Protein AF-A0A6C0HMB0-F1 (afdb_monomer_lite)

Foldseek 3Di:
DDPDDPPVVVVVVVVVVVVLLVQLLVCLLVLVQVSVVVSQDDDDVSQVSLLVSLLNNLLNLNQVSNVVSVVVPHDCAVNQVSSLLSNLLNLNQVSNVVSVVVVRDCCGPQNSSLLNNLLNLSQVSNVVSVVVPRDCCTPQNNSLLNNLLNLNQVSNVVSVVVVRDCCTPNNNSLQNNQVNVSLSSNLVVVVVPRDPPNGDPSSVVSNVVVVVVD

Structure (mmCIF, N/CA/C/O backbone):
data_AF-A0A6C0HMB0-F1
#
_entry.id   AF-A0A6C0HMB0-F1
#
loop_
_atom_site.group_PDB
_atom_site.id
_atom_site.type_symbol
_atom_site.label_atom_id
_atom_site.label_alt_id
_atom_site.label_comp_id
_atom_site.label_asym_id
_atom_site.label_entity_id
_atom_site.label_seq_id
_atom_site.pdbx_PDB_ins_code
_atom_site.Cartn_x
_atom_site.Cartn_y
_atom_site.Cartn_z
_atom_site.occupancy
_atom_site.B_iso_or_equiv
_atom_site.auth_seq_id
_atom_site.auth_comp_id
_atom_site.auth_asym_id
_atom_site.auth_atom_id
_atom_site.pdbx_PDB_model_num
ATOM 1 N N . MET A 1 1 ? 60.355 4.583 -24.572 1.00 35.84 1 MET A N 1
ATOM 2 C CA . MET A 1 1 ? 59.020 4.978 -25.065 1.00 35.84 1 MET A CA 1
ATOM 3 C C . MET A 1 1 ? 58.360 3.714 -25.578 1.00 35.84 1 MET A C 1
ATOM 5 O O . MET A 1 1 ? 58.920 3.127 -26.485 1.00 35.84 1 MET A O 1
ATOM 9 N N . GLU A 1 2 ? 57.298 3.162 -25.009 1.00 38.59 2 GLU A N 1
ATOM 10 C CA . GLU A 1 2 ? 56.410 3.569 -23.919 1.00 38.59 2 GLU A CA 1
ATOM 11 C C . GLU A 1 2 ? 5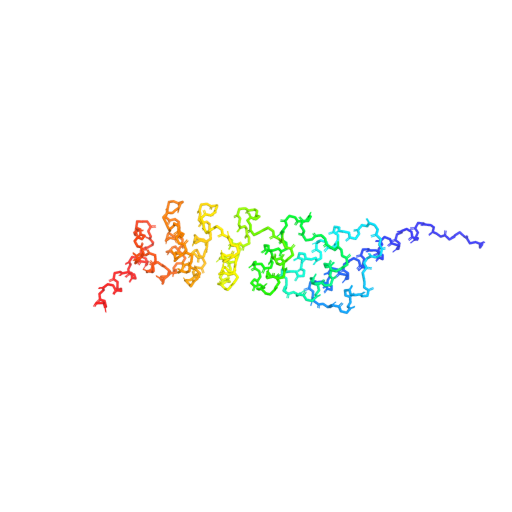5.959 2.274 -23.224 1.00 38.59 2 GLU A C 1
ATOM 13 O O . GLU A 1 2 ? 55.371 1.403 -23.857 1.00 38.59 2 GLU A O 1
ATOM 18 N N . SER A 1 3 ? 56.262 2.113 -21.936 1.00 39.72 3 SER A N 1
ATOM 19 C CA . SER A 1 3 ? 55.573 1.144 -21.083 1.00 39.72 3 SER A CA 1
ATOM 20 C C . SER A 1 3 ? 54.305 1.833 -20.586 1.00 39.72 3 SER A C 1
ATOM 22 O O . SER A 1 3 ? 54.333 2.493 -19.547 1.00 39.72 3 SER A O 1
ATOM 24 N N . ILE A 1 4 ? 53.238 1.789 -21.388 1.00 45.91 4 ILE A N 1
ATOM 25 C CA . ILE A 1 4 ? 51.925 2.282 -20.963 1.00 45.91 4 ILE A CA 1
ATOM 26 C C . ILE A 1 4 ? 51.409 1.325 -19.889 1.00 45.91 4 ILE A C 1
ATOM 28 O O . ILE A 1 4 ? 51.370 0.109 -20.065 1.00 45.91 4 ILE A O 1
ATOM 32 N N . ASP A 1 5 ? 51.114 1.919 -18.744 1.00 44.28 5 ASP A N 1
ATOM 33 C CA . ASP A 1 5 ? 50.811 1.311 -17.460 1.00 44.28 5 ASP A CA 1
ATOM 34 C C . ASP A 1 5 ? 49.437 0.614 -17.489 1.00 44.28 5 ASP A C 1
ATOM 36 O O . ASP A 1 5 ? 48.398 1.236 -17.260 1.00 44.28 5 ASP A O 1
ATOM 40 N N . ILE A 1 6 ? 49.438 -0.684 -17.815 1.00 44.78 6 ILE A N 1
ATOM 41 C CA . ILE A 1 6 ? 48.238 -1.541 -17.910 1.00 44.78 6 ILE A CA 1
ATOM 42 C C . ILE A 1 6 ? 47.468 -1.560 -16.571 1.00 44.78 6 ILE A C 1
ATOM 44 O O . ILE A 1 6 ? 46.239 -1.602 -16.557 1.00 44.78 6 ILE A O 1
ATOM 48 N N . PHE A 1 7 ? 48.167 -1.420 -15.438 1.00 34.69 7 PHE A N 1
ATOM 49 C CA . PHE A 1 7 ? 47.546 -1.361 -14.110 1.00 34.69 7 PHE A CA 1
ATOM 50 C C . PHE A 1 7 ? 46.821 -0.035 -13.843 1.00 34.69 7 PHE A C 1
ATOM 52 O O . PHE A 1 7 ? 45.775 -0.031 -13.196 1.00 34.69 7 PHE A O 1
ATOM 59 N N . ALA A 1 8 ? 47.323 1.091 -14.358 1.00 37.38 8 ALA A N 1
ATOM 60 C CA . ALA A 1 8 ? 46.631 2.375 -14.245 1.00 37.38 8 ALA A CA 1
ATOM 61 C C . ALA A 1 8 ? 45.375 2.430 -15.129 1.00 37.38 8 ALA A C 1
ATOM 63 O O . ALA A 1 8 ? 44.410 3.108 -14.772 1.00 37.38 8 ALA A O 1
ATOM 64 N N . THR A 1 9 ? 45.360 1.703 -16.254 1.00 40.84 9 THR A N 1
ATOM 65 C CA . THR A 1 9 ? 44.201 1.634 -17.160 1.00 40.84 9 THR A CA 1
ATOM 66 C C . THR A 1 9 ? 43.060 0.818 -16.547 1.00 40.84 9 THR A C 1
ATOM 68 O O . THR A 1 9 ? 41.942 1.316 -16.481 1.00 40.84 9 THR A O 1
ATOM 71 N N . GLU A 1 10 ? 43.340 -0.352 -15.960 1.00 39.66 10 GLU A N 1
ATOM 72 C CA . GLU A 1 10 ? 42.320 -1.142 -15.243 1.00 39.66 10 GLU A CA 1
ATOM 73 C C . GLU A 1 10 ? 41.764 -0.413 -14.007 1.00 39.66 10 GLU A C 1
ATOM 75 O O . GLU A 1 10 ? 40.560 -0.446 -13.751 1.00 39.66 10 GLU A O 1
ATOM 80 N N . PHE A 1 11 ? 42.604 0.293 -13.239 1.00 35.56 11 PHE A N 1
ATOM 81 C CA . PHE A 1 11 ? 42.142 1.025 -12.051 1.00 35.56 11 PHE A CA 1
ATOM 82 C C . PHE A 1 11 ? 41.299 2.264 -12.402 1.00 35.56 11 PHE A C 1
ATOM 84 O O . PHE A 1 11 ? 40.403 2.641 -11.643 1.00 35.56 11 PHE A O 1
ATOM 91 N N . THR A 1 12 ? 41.575 2.910 -13.541 1.00 40.22 12 THR A N 1
ATOM 92 C CA . THR A 1 12 ? 40.810 4.073 -14.018 1.00 40.22 12 THR A CA 1
ATOM 93 C C . THR A 1 12 ? 39.517 3.662 -14.711 1.00 40.22 12 THR A C 1
ATOM 95 O O . THR A 1 12 ? 38.491 4.270 -14.416 1.00 40.22 12 THR A O 1
ATOM 98 N N . GLU A 1 13 ? 39.511 2.603 -15.526 1.00 44.16 13 GLU A N 1
ATOM 99 C CA . GLU A 1 13 ? 38.282 2.040 -16.101 1.00 44.16 13 GLU A CA 1
ATOM 100 C C . GLU A 1 13 ? 37.307 1.603 -15.007 1.00 44.16 13 GLU A C 1
ATOM 102 O O . GLU A 1 13 ? 36.147 2.004 -15.042 1.00 44.16 13 GLU A O 1
ATOM 107 N N . ASN A 1 14 ? 37.785 0.894 -13.978 1.00 49.50 14 ASN A N 1
ATOM 108 C CA . ASN A 1 14 ? 36.940 0.401 -12.887 1.00 49.50 14 ASN A CA 1
ATOM 109 C C . ASN A 1 14 ? 36.380 1.539 -12.000 1.00 49.50 14 ASN A C 1
ATOM 111 O O . ASN A 1 14 ? 35.291 1.442 -11.433 1.00 49.50 14 ASN A O 1
ATOM 115 N N . LYS A 1 15 ? 37.103 2.663 -11.897 1.00 45.12 15 LYS A N 1
ATOM 116 C CA . LYS A 1 15 ? 36.626 3.873 -11.212 1.00 45.12 15 LYS A CA 1
ATOM 117 C C . LYS A 1 15 ? 35.617 4.653 -12.060 1.00 45.12 15 LYS A C 1
ATOM 119 O O . LYS A 1 15 ? 34.589 5.068 -11.540 1.00 45.12 15 LYS A O 1
ATOM 124 N N . ILE A 1 16 ? 35.867 4.792 -13.364 1.00 52.12 16 ILE A N 1
ATOM 125 C CA . ILE A 1 16 ? 34.956 5.455 -14.309 1.00 52.12 16 ILE A CA 1
ATOM 126 C C . ILE A 1 16 ? 33.636 4.681 -14.430 1.00 52.12 16 ILE A C 1
ATOM 128 O O . ILE A 1 16 ? 32.574 5.300 -14.483 1.00 52.12 16 ILE A O 1
ATOM 132 N N . THR A 1 17 ? 33.665 3.343 -14.425 1.00 56.94 17 THR A N 1
ATOM 133 C CA . THR A 1 17 ? 32.444 2.522 -14.441 1.00 56.94 17 THR A CA 1
ATOM 134 C C . THR A 1 17 ? 31.618 2.685 -13.167 1.00 56.94 17 THR A C 1
ATOM 136 O O . THR A 1 17 ? 30.394 2.760 -13.263 1.00 56.94 17 THR A O 1
ATOM 139 N N . ASN A 1 18 ? 32.259 2.814 -11.999 1.00 60.62 18 ASN A N 1
ATOM 140 C CA . ASN A 1 18 ? 31.567 3.049 -10.726 1.00 60.62 18 ASN A CA 1
ATOM 141 C C . ASN A 1 18 ? 31.012 4.481 -10.619 1.00 60.62 18 ASN A C 1
ATOM 143 O O . ASN A 1 18 ? 29.863 4.655 -10.227 1.00 60.62 18 ASN A O 1
ATOM 147 N N . ASP A 1 19 ? 31.762 5.497 -11.059 1.00 63.78 19 ASP A N 1
ATOM 148 C CA . ASP A 1 19 ? 31.293 6.890 -11.072 1.00 63.78 19 ASP A CA 1
ATOM 149 C C . ASP A 1 19 ? 30.135 7.086 -12.076 1.00 63.78 19 ASP A C 1
ATOM 151 O O . ASP A 1 19 ? 29.174 7.809 -11.810 1.00 63.78 19 ASP A O 1
ATOM 155 N N . CYS A 1 20 ? 30.188 6.430 -13.242 1.00 64.44 20 CYS A N 1
ATOM 156 C CA . CYS A 1 20 ? 29.106 6.455 -14.233 1.00 64.44 20 CYS A CA 1
ATOM 157 C C . CYS A 1 20 ? 27.844 5.750 -13.710 1.00 64.44 20 CYS A C 1
ATOM 159 O O . CYS A 1 20 ? 26.733 6.259 -13.878 1.00 64.44 20 CYS A O 1
ATOM 161 N N . TYR A 1 21 ? 28.021 4.621 -13.021 1.00 72.88 21 TYR A N 1
ATOM 162 C CA . TYR A 1 21 ? 26.952 3.898 -12.340 1.00 72.88 21 TYR A CA 1
ATOM 163 C C . TYR A 1 21 ? 26.275 4.754 -11.261 1.00 72.88 21 TYR A C 1
ATOM 165 O O . TYR A 1 21 ? 25.053 4.912 -11.282 1.00 72.88 21 TYR A O 1
ATOM 173 N N . ASP A 1 22 ? 27.055 5.365 -10.369 1.00 75.81 22 ASP A N 1
ATOM 174 C CA . ASP A 1 22 ? 26.525 6.213 -9.303 1.00 75.81 22 ASP A CA 1
ATOM 175 C C . ASP A 1 22 ? 25.787 7.422 -9.886 1.00 75.81 22 ASP A C 1
ATOM 177 O O . ASP A 1 22 ? 24.670 7.730 -9.468 1.00 75.81 22 ASP A O 1
ATOM 181 N N . ASN A 1 23 ? 26.342 8.060 -10.920 1.00 79.94 23 ASN A N 1
ATOM 182 C CA . ASN A 1 23 ? 25.685 9.170 -11.611 1.00 79.94 23 ASN A CA 1
ATOM 183 C C . ASN A 1 23 ? 24.367 8.748 -12.282 1.00 79.94 23 ASN A C 1
ATOM 185 O O . ASN A 1 23 ? 23.369 9.470 -12.189 1.00 79.94 23 ASN A O 1
ATOM 189 N N . PHE A 1 24 ? 24.323 7.573 -12.917 1.00 82.62 24 PHE A N 1
ATOM 190 C CA . PHE A 1 24 ? 23.099 7.031 -13.508 1.00 82.62 24 PHE A CA 1
ATOM 191 C C . PHE A 1 24 ? 22.034 6.756 -12.440 1.00 82.62 24 PHE A C 1
ATOM 193 O O . PHE A 1 24 ? 20.895 7.216 -12.563 1.00 82.62 24 PHE A O 1
ATOM 200 N N . ILE A 1 25 ? 22.395 6.079 -11.350 1.00 83.50 25 ILE A N 1
ATOM 201 C CA . ILE A 1 25 ? 21.473 5.791 -10.249 1.00 83.50 25 ILE A CA 1
ATOM 202 C C . ILE A 1 25 ? 20.970 7.085 -9.593 1.00 83.50 25 ILE A C 1
ATOM 204 O O . ILE A 1 25 ? 19.764 7.236 -9.382 1.00 83.50 25 ILE A O 1
ATOM 208 N N . GLN A 1 26 ? 21.845 8.065 -9.353 1.00 85.19 26 GLN A N 1
ATOM 209 C CA . GLN A 1 26 ? 21.446 9.376 -8.829 1.00 85.19 26 GLN A CA 1
ATOM 210 C C . GLN A 1 26 ? 20.511 10.125 -9.780 1.00 85.19 26 GLN A C 1
ATOM 212 O O . GLN A 1 26 ? 19.556 10.770 -9.337 1.00 85.19 26 GLN A O 1
ATOM 217 N N . SER A 1 27 ? 20.715 10.015 -11.094 1.00 87.00 27 SER A N 1
ATOM 218 C CA . SER A 1 27 ? 19.791 10.594 -12.073 1.00 87.00 27 SER A CA 1
ATOM 219 C C . SER A 1 27 ? 18.402 9.941 -12.016 1.00 87.00 27 SER A C 1
ATOM 221 O O . SER A 1 27 ? 17.392 10.639 -12.112 1.00 87.00 27 SER A O 1
ATOM 223 N N . CYS A 1 28 ? 18.330 8.634 -11.738 1.00 87.25 28 CYS A N 1
ATOM 224 C CA . CYS A 1 28 ? 17.066 7.919 -11.547 1.00 87.25 28 CYS A CA 1
ATOM 225 C C . CYS A 1 28 ? 16.361 8.307 -10.240 1.00 87.25 28 CYS A C 1
ATOM 227 O O . CYS A 1 28 ? 15.140 8.448 -10.228 1.00 87.25 28 CYS A O 1
ATOM 229 N N . ILE A 1 29 ? 17.114 8.517 -9.155 1.00 87.81 29 ILE A N 1
ATOM 230 C CA . ILE A 1 29 ? 16.587 8.975 -7.856 1.00 87.81 29 ILE A CA 1
ATOM 231 C C . ILE A 1 29 ? 16.086 10.423 -7.937 1.00 87.81 29 ILE A C 1
ATOM 233 O O . ILE A 1 29 ? 15.049 10.752 -7.367 1.00 87.81 29 ILE A O 1
ATOM 237 N N . SER A 1 30 ? 16.806 11.291 -8.650 1.00 90.31 30 SER A N 1
ATOM 238 C CA . SER A 1 30 ? 16.455 12.710 -8.808 1.00 90.31 30 SER A CA 1
ATOM 239 C C . SER A 1 30 ? 15.408 12.975 -9.894 1.00 90.31 30 SER A C 1
ATOM 241 O O . SER A 1 30 ? 14.863 14.075 -9.952 1.00 90.31 30 SER A O 1
ATOM 243 N N . GLY A 1 31 ? 15.108 11.987 -10.742 1.00 89.44 31 GLY A N 1
ATOM 244 C CA . GLY A 1 31 ? 14.127 12.118 -11.820 1.00 89.44 31 GLY A CA 1
ATOM 245 C C . GLY A 1 31 ? 14.652 12.847 -13.055 1.00 89.44 31 GLY A C 1
ATOM 246 O O . GLY A 1 31 ? 13.863 13.289 -13.892 1.00 89.44 31 GLY A O 1
ATOM 247 N N . ASN A 1 32 ? 15.973 12.990 -13.191 1.00 89.88 32 ASN A N 1
ATOM 248 C CA . ASN A 1 32 ? 16.587 13.690 -14.313 1.00 89.88 32 ASN A CA 1
ATOM 249 C C . ASN A 1 32 ? 16.605 12.813 -15.572 1.00 89.88 32 ASN A C 1
ATOM 251 O O . ASN A 1 32 ? 17.609 12.189 -15.912 1.00 89.88 32 ASN A O 1
ATOM 255 N N . LEU A 1 33 ? 15.474 12.791 -16.278 1.00 87.75 33 LEU A N 1
ATOM 256 C CA . LEU A 1 33 ? 15.279 11.983 -17.480 1.00 87.75 33 LEU A CA 1
ATOM 257 C C . LEU A 1 33 ? 16.322 12.250 -18.574 1.00 87.75 33 LEU A C 1
ATOM 259 O O . LEU A 1 33 ? 16.719 11.317 -19.266 1.00 87.75 33 LEU A O 1
ATOM 263 N N . GLU A 1 34 ? 16.761 13.495 -18.751 1.00 85.56 34 GLU A N 1
ATOM 264 C CA . GLU A 1 34 ? 17.733 13.829 -19.798 1.00 85.56 34 GLU A CA 1
ATOM 265 C C . GLU A 1 34 ? 19.088 13.175 -19.528 1.00 85.56 34 GLU A C 1
ATOM 267 O O . GLU A 1 34 ? 19.685 12.602 -20.435 1.00 85.56 34 GLU A O 1
ATOM 272 N N . VAL A 1 35 ? 19.522 13.161 -18.266 1.00 82.31 35 VAL A N 1
ATOM 273 C CA . VAL A 1 35 ? 20.743 12.456 -17.857 1.00 82.31 35 VAL A CA 1
ATOM 274 C C . VAL A 1 35 ? 20.557 10.936 -17.916 1.00 82.31 35 VAL A C 1
ATOM 276 O O . VAL A 1 35 ? 21.446 10.230 -18.381 1.00 82.31 35 VAL A O 1
ATOM 279 N N . VAL A 1 36 ? 19.385 10.416 -17.538 1.00 82.75 36 VAL A N 1
ATOM 280 C CA . VAL A 1 36 ? 19.082 8.977 -17.671 1.00 82.75 36 VAL A CA 1
ATOM 281 C C . VAL A 1 36 ? 19.198 8.523 -19.132 1.00 82.75 36 VAL A C 1
ATOM 283 O O . VAL A 1 36 ? 19.765 7.467 -19.403 1.00 82.75 36 VAL A O 1
ATOM 286 N N . LYS A 1 37 ? 18.698 9.325 -20.082 1.00 82.31 37 LYS A N 1
ATOM 287 C CA . LYS A 1 37 ? 18.774 9.031 -21.522 1.00 82.31 37 LYS A CA 1
ATOM 288 C C . LYS A 1 37 ? 20.205 9.044 -22.059 1.00 82.31 37 LYS A C 1
ATOM 290 O O . LYS A 1 37 ? 20.491 8.314 -23.004 1.00 82.31 37 LYS A O 1
ATOM 295 N N . THR A 1 38 ? 21.084 9.888 -21.517 1.00 78.81 38 THR A N 1
ATOM 296 C CA . THR A 1 38 ? 22.473 9.992 -21.993 1.00 78.81 38 THR A CA 1
ATOM 297 C C . THR A 1 38 ? 23.381 8.928 -21.385 1.00 78.81 38 THR A C 1
ATOM 299 O O . THR A 1 38 ? 24.308 8.478 -22.053 1.00 78.81 38 THR A O 1
ATOM 302 N N . LEU A 1 39 ? 23.103 8.504 -20.150 1.00 73.44 39 LEU A N 1
ATOM 303 C CA . LEU A 1 39 ? 23.925 7.567 -19.380 1.00 73.44 39 LEU A CA 1
ATOM 304 C C . LEU A 1 39 ? 23.495 6.096 -19.504 1.00 73.44 39 LEU A C 1
ATOM 306 O O . LEU A 1 39 ? 23.976 5.273 -18.729 1.00 73.44 39 LEU A O 1
ATOM 310 N N . VAL A 1 40 ? 22.600 5.748 -20.442 1.00 63.94 40 VAL A N 1
ATOM 311 C CA . VAL A 1 40 ? 22.097 4.369 -20.606 1.00 63.94 40 VAL A CA 1
ATOM 312 C C . VAL A 1 40 ? 23.274 3.379 -20.627 1.00 63.94 40 VAL A C 1
ATOM 314 O O . VAL A 1 40 ? 24.111 3.472 -21.531 1.00 63.94 40 VAL A O 1
ATOM 317 N N . PRO A 1 41 ? 23.356 2.426 -19.674 1.00 58.28 41 PRO A N 1
ATOM 318 C CA . PRO A 1 41 ? 24.480 1.501 -19.604 1.00 58.28 41 PRO A CA 1
ATOM 319 C C . PRO A 1 41 ? 24.528 0.621 -20.862 1.00 58.28 41 PRO A C 1
ATOM 321 O O . PRO A 1 41 ? 23.718 -0.292 -21.030 1.00 58.28 41 PRO A O 1
ATOM 324 N N . GLN A 1 42 ? 25.467 0.892 -21.771 1.00 49.97 42 GLN A N 1
ATOM 325 C CA . GLN A 1 42 ? 25.724 0.043 -22.936 1.00 49.97 42 GLN A CA 1
ATOM 326 C C . GLN A 1 42 ? 26.568 -1.161 -22.491 1.00 49.97 42 GLN A C 1
ATOM 328 O O . GLN A 1 42 ? 27.782 -1.049 -22.353 1.00 49.97 42 GLN A O 1
ATOM 333 N N . GLY A 1 43 ? 25.942 -2.314 -22.230 1.00 48.22 43 GLY A N 1
ATOM 334 C CA . GLY A 1 43 ? 26.669 -3.547 -21.897 1.00 48.22 43 GLY A CA 1
ATOM 335 C C . GLY A 1 43 ? 25.844 -4.600 -21.154 1.00 48.22 43 GLY A C 1
ATOM 336 O O . GLY A 1 43 ? 24.846 -4.291 -20.510 1.00 48.22 43 GLY A O 1
ATOM 337 N N . ALA A 1 44 ? 26.283 -5.860 -21.233 1.00 38.69 44 ALA A N 1
ATOM 338 C CA . ALA A 1 44 ? 25.555 -7.083 -20.860 1.00 38.69 44 ALA A CA 1
ATOM 339 C C . ALA A 1 44 ? 25.214 -7.274 -19.359 1.00 38.69 44 ALA A C 1
ATOM 341 O O . ALA A 1 44 ? 24.746 -8.344 -18.983 1.00 38.69 44 ALA A O 1
ATOM 342 N N . ASN A 1 45 ? 25.395 -6.254 -18.514 1.00 50.19 45 ASN A N 1
ATOM 343 C CA . ASN A 1 45 ? 24.995 -6.257 -17.099 1.00 50.19 45 ASN A CA 1
ATOM 344 C C . ASN A 1 45 ? 23.979 -5.143 -16.763 1.00 50.19 45 ASN A C 1
ATOM 346 O O . ASN A 1 45 ? 23.747 -4.807 -15.604 1.00 50.19 45 ASN A O 1
ATOM 350 N N . CYS A 1 46 ? 23.373 -4.537 -17.790 1.00 55.97 46 CYS A N 1
ATOM 351 C CA . CYS A 1 46 ? 22.395 -3.467 -17.630 1.00 55.97 46 CYS A CA 1
ATOM 352 C C . CYS A 1 46 ? 21.072 -3.942 -17.014 1.00 55.97 46 CYS A C 1
ATOM 354 O O . CYS A 1 46 ? 20.364 -3.123 -16.449 1.00 55.97 46 CYS A O 1
ATOM 356 N N . HIS A 1 47 ? 20.718 -5.230 -17.076 1.00 60.59 47 HIS A N 1
ATOM 357 C CA . HIS A 1 47 ? 19.408 -5.695 -16.611 1.00 60.59 47 HIS A CA 1
ATOM 358 C C . HIS A 1 47 ? 19.210 -5.524 -15.099 1.00 60.59 47 HIS A C 1
ATOM 360 O O . HIS A 1 47 ? 18.222 -4.911 -14.706 1.00 60.59 47 HIS A O 1
ATOM 366 N N . ASP A 1 48 ? 20.145 -5.969 -14.258 1.00 66.25 48 ASP A N 1
ATOM 367 C CA . ASP A 1 48 ? 20.006 -5.843 -12.797 1.00 66.25 48 ASP A CA 1
ATOM 368 C C . ASP A 1 48 ? 20.094 -4.381 -12.338 1.00 66.25 48 ASP A C 1
ATOM 370 O O . ASP A 1 48 ? 19.300 -3.930 -11.507 1.00 66.25 48 ASP A O 1
ATOM 374 N N . ILE A 1 49 ? 20.985 -3.605 -12.966 1.00 70.69 49 ILE A N 1
ATOM 375 C CA . ILE A 1 49 ? 21.124 -2.158 -12.749 1.00 70.69 49 ILE A CA 1
ATOM 376 C C . ILE A 1 49 ? 19.833 -1.431 -13.136 1.00 70.69 49 ILE A C 1
ATOM 378 O O . ILE A 1 49 ? 19.318 -0.623 -12.366 1.00 70.69 49 ILE A O 1
ATOM 382 N N . ASN A 1 50 ? 19.269 -1.743 -14.304 1.00 70.25 50 ASN A N 1
ATOM 383 C CA . ASN A 1 50 ? 18.026 -1.149 -14.784 1.00 70.25 50 ASN A CA 1
ATOM 384 C C . ASN A 1 50 ? 16.848 -1.545 -13.893 1.00 70.25 50 ASN A C 1
ATOM 386 O O . ASN A 1 50 ? 15.970 -0.723 -13.638 1.00 70.25 50 ASN A O 1
ATOM 390 N N . ASN A 1 51 ? 16.828 -2.773 -13.376 1.00 76.81 51 ASN A N 1
ATOM 391 C CA . ASN A 1 51 ? 15.772 -3.213 -12.479 1.00 76.81 51 ASN A CA 1
ATOM 392 C C . ASN A 1 51 ? 15.829 -2.464 -11.136 1.00 76.81 51 ASN A C 1
ATOM 394 O O . ASN A 1 51 ? 14.788 -2.040 -10.629 1.00 76.81 51 ASN A O 1
ATOM 398 N N . TRP A 1 52 ? 17.021 -2.252 -10.569 1.00 81.38 52 TRP A N 1
ATOM 399 C CA . TRP A 1 52 ? 17.190 -1.430 -9.367 1.00 81.38 52 TRP A CA 1
ATOM 400 C C . TRP A 1 52 ? 16.876 0.051 -9.642 1.00 81.38 52 TRP A C 1
ATOM 402 O O . TRP A 1 52 ? 16.146 0.689 -8.879 1.00 81.38 52 TRP A O 1
ATOM 412 N N . ALA A 1 53 ? 17.317 0.590 -10.778 1.00 85.38 53 ALA A N 1
ATOM 413 C CA . ALA A 1 53 ? 16.986 1.946 -11.208 1.00 85.38 53 ALA A CA 1
ATOM 414 C C . ALA A 1 53 ? 15.467 2.160 -11.324 1.00 85.38 53 ALA A C 1
ATOM 416 O O . ALA A 1 53 ? 14.949 3.174 -10.852 1.00 85.38 53 ALA A O 1
ATOM 417 N N . VAL A 1 54 ? 14.729 1.181 -11.867 1.00 87.56 54 VAL A N 1
ATOM 418 C CA . VAL A 1 54 ? 13.259 1.214 -11.911 1.00 87.56 54 VAL A CA 1
ATOM 419 C C . VAL A 1 54 ? 12.667 1.224 -10.505 1.00 87.56 54 VAL A C 1
ATOM 421 O O . VAL A 1 54 ? 11.741 1.995 -10.269 1.00 87.56 54 VAL A O 1
ATOM 424 N N . GLN A 1 55 ? 13.171 0.421 -9.561 1.00 88.06 55 GLN A N 1
ATOM 425 C CA . GLN A 1 55 ? 12.701 0.456 -8.167 1.00 88.06 55 GLN A CA 1
ATOM 426 C C . GLN A 1 55 ? 12.898 1.839 -7.534 1.00 88.06 55 GLN A C 1
ATOM 428 O O . GLN A 1 55 ? 11.943 2.402 -6.998 1.00 88.06 55 GLN A O 1
ATOM 433 N N . LEU A 1 56 ? 14.099 2.414 -7.649 1.00 89.12 56 LEU A N 1
ATOM 434 C CA . LEU A 1 56 ? 14.427 3.727 -7.088 1.00 89.12 56 LEU A CA 1
ATOM 435 C C . LEU A 1 56 ? 13.586 4.843 -7.708 1.00 89.12 56 LEU A C 1
ATOM 437 O O . LEU A 1 56 ? 12.973 5.622 -6.979 1.00 89.12 56 LEU A O 1
ATOM 441 N N . ALA A 1 57 ? 13.500 4.896 -9.038 1.00 92.19 57 ALA A N 1
ATOM 442 C CA . ALA A 1 57 ? 12.671 5.874 -9.734 1.00 92.19 57 ALA A CA 1
ATOM 443 C C . ALA A 1 57 ? 11.186 5.708 -9.372 1.00 92.19 57 ALA A C 1
ATOM 445 O O . ALA A 1 57 ? 10.480 6.698 -9.185 1.00 92.19 57 ALA A O 1
ATOM 446 N N . SER A 1 58 ? 10.720 4.465 -9.203 1.00 92.81 58 SER A N 1
ATOM 447 C CA . SER A 1 58 ? 9.338 4.174 -8.811 1.00 92.81 58 SER A CA 1
ATOM 448 C C . SER A 1 58 ? 9.026 4.653 -7.395 1.00 92.81 58 SER A C 1
ATOM 450 O O . SER A 1 58 ? 7.998 5.290 -7.181 1.00 92.81 58 SER A O 1
ATOM 452 N N . GLY A 1 59 ? 9.929 4.398 -6.446 1.00 93.00 59 GLY A N 1
ATOM 453 C CA . GLY A 1 59 ? 9.803 4.839 -5.056 1.00 93.00 59 GLY A CA 1
ATOM 454 C C . GLY A 1 59 ? 9.921 6.350 -4.851 1.00 93.00 59 GLY A C 1
ATOM 455 O O . GLY A 1 59 ? 9.480 6.833 -3.817 1.00 93.00 59 GLY A O 1
ATOM 456 N N . ASN A 1 60 ? 10.481 7.078 -5.823 1.00 94.38 60 ASN A N 1
ATOM 457 C CA . ASN A 1 60 ? 10.547 8.545 -5.829 1.00 94.38 60 ASN A CA 1
ATOM 458 C C . ASN A 1 60 ? 9.498 9.199 -6.752 1.00 94.38 60 ASN A C 1
ATOM 460 O O . ASN A 1 60 ? 9.435 10.422 -6.848 1.00 94.38 60 ASN A O 1
ATOM 464 N N . GLY A 1 61 ? 8.670 8.405 -7.442 1.00 94.62 61 GLY A N 1
ATOM 465 C CA . GLY A 1 61 ? 7.544 8.911 -8.231 1.00 94.62 61 GLY A CA 1
ATOM 466 C C . GLY A 1 61 ? 7.886 9.400 -9.637 1.00 94.62 61 GLY A C 1
ATOM 467 O O . GLY A 1 61 ? 7.047 10.027 -10.286 1.00 94.62 61 GLY A O 1
ATOM 468 N N . HIS A 1 62 ? 9.079 9.092 -10.145 1.00 96.06 62 HIS A N 1
ATOM 469 C CA . HIS A 1 62 ? 9.575 9.590 -11.431 1.00 96.06 62 HIS A CA 1
ATOM 470 C C . HIS A 1 62 ? 9.051 8.766 -12.608 1.00 96.06 62 HIS A C 1
ATOM 472 O O . HIS A 1 62 ? 9.786 8.014 -13.247 1.00 96.06 62 HIS A O 1
ATOM 478 N N . LEU A 1 63 ? 7.758 8.911 -12.908 1.00 95.00 63 LEU A N 1
ATOM 479 C CA . LEU A 1 63 ? 7.057 8.118 -13.925 1.00 95.00 63 LEU A CA 1
ATOM 480 C C . LEU A 1 63 ? 7.751 8.117 -15.293 1.00 95.00 63 LEU A C 1
ATOM 482 O O . LEU A 1 63 ? 7.841 7.069 -15.927 1.00 95.00 63 LEU A O 1
ATOM 486 N N . GLU A 1 64 ? 8.238 9.265 -15.762 1.00 94.50 64 GLU A N 1
ATOM 487 C CA . GLU A 1 64 ? 8.860 9.353 -17.089 1.00 94.50 64 GLU A CA 1
ATOM 488 C C . GLU A 1 64 ? 10.202 8.610 -17.153 1.00 94.50 64 GLU A C 1
ATOM 490 O O . GLU A 1 64 ? 10.500 7.965 -18.159 1.00 94.50 64 GLU A O 1
ATOM 495 N N . VAL A 1 65 ? 10.963 8.600 -16.052 1.00 91.56 65 VAL A N 1
ATOM 496 C CA . VAL A 1 65 ? 12.166 7.765 -15.916 1.00 91.56 65 VAL A CA 1
ATOM 497 C C . VAL A 1 65 ? 11.782 6.287 -15.913 1.00 91.56 65 VAL A C 1
ATOM 499 O O . VAL A 1 65 ? 12.339 5.511 -16.685 1.00 91.56 65 VAL A O 1
ATOM 502 N N . VAL A 1 66 ? 10.777 5.897 -15.120 1.00 91.44 66 VAL A N 1
ATOM 503 C CA . VAL A 1 66 ? 10.281 4.510 -15.070 1.00 91.44 66 VAL A CA 1
ATOM 504 C C . VAL A 1 66 ? 9.838 4.034 -16.457 1.00 91.44 66 VAL A C 1
ATOM 506 O O . VAL A 1 66 ? 10.252 2.967 -16.904 1.00 91.44 66 VAL A O 1
ATOM 509 N N . LYS A 1 67 ? 9.048 4.835 -17.183 1.00 91.25 67 LYS A N 1
ATOM 510 C CA . LYS A 1 67 ? 8.624 4.532 -18.558 1.00 91.25 67 LYS A CA 1
ATOM 511 C C . LYS A 1 67 ? 9.816 4.341 -19.488 1.00 91.25 67 LYS A C 1
ATOM 513 O O . LYS A 1 67 ? 9.830 3.378 -20.251 1.00 91.25 67 LYS A O 1
ATOM 518 N N . HIS A 1 68 ? 10.795 5.244 -19.429 1.00 88.75 68 HIS A N 1
ATOM 519 C CA . HIS A 1 68 ? 11.974 5.174 -20.281 1.00 88.75 68 HIS A CA 1
ATOM 520 C C . HIS A 1 68 ? 12.775 3.891 -20.032 1.00 88.75 68 HIS A C 1
ATOM 522 O O . HIS A 1 68 ? 13.047 3.156 -20.978 1.00 88.75 68 HIS A O 1
ATOM 528 N N . LEU A 1 69 ? 13.071 3.573 -18.769 1.00 86.00 69 LEU A N 1
ATOM 529 C CA . LEU A 1 69 ? 13.814 2.366 -18.395 1.00 86.00 69 LEU A CA 1
ATOM 530 C C . LEU A 1 69 ? 13.094 1.086 -18.842 1.00 86.00 69 LEU A C 1
ATOM 532 O O . LEU A 1 69 ? 13.719 0.164 -19.363 1.00 86.00 69 LEU A O 1
ATOM 536 N N . VAL A 1 70 ? 11.766 1.045 -18.720 1.00 84.00 70 VAL A N 1
ATOM 537 C CA . VAL A 1 70 ? 10.950 -0.085 -19.189 1.00 84.00 70 VAL A CA 1
ATOM 538 C C . VAL A 1 70 ? 11.009 -0.243 -20.710 1.00 84.00 70 VAL A C 1
ATOM 540 O O . VAL A 1 70 ? 11.091 -1.367 -21.200 1.00 84.00 70 VAL A O 1
ATOM 543 N N . VAL A 1 71 ? 11.003 0.857 -21.470 1.00 84.31 71 VAL A N 1
ATOM 544 C CA . VAL A 1 71 ? 11.179 0.817 -22.935 1.00 84.31 71 VAL A CA 1
ATOM 545 C C . VAL A 1 71 ? 12.566 0.294 -23.320 1.00 84.31 71 VAL A C 1
ATOM 547 O O . VAL A 1 71 ? 12.679 -0.425 -24.308 1.00 84.31 71 VAL A O 1
ATOM 550 N N . GLN A 1 72 ? 13.598 0.582 -22.522 1.00 79.00 72 GLN A N 1
ATOM 551 C CA . GLN A 1 72 ? 14.959 0.060 -22.712 1.00 79.00 72 GLN A CA 1
ATOM 552 C C . GLN A 1 72 ? 15.123 -1.417 -22.297 1.00 79.00 72 GLN A C 1
ATOM 554 O O . GLN A 1 72 ? 16.231 -1.946 -22.319 1.00 79.00 72 GLN A O 1
ATOM 559 N N . GLY A 1 73 ? 14.039 -2.107 -21.930 1.00 76.19 73 GLY A N 1
ATOM 560 C CA . GLY A 1 73 ? 14.069 -3.531 -21.598 1.00 76.19 73 GLY A CA 1
ATOM 561 C C . GLY A 1 73 ? 14.344 -3.837 -20.125 1.00 76.19 73 GLY A C 1
ATOM 562 O O . GLY A 1 73 ? 14.692 -4.975 -19.804 1.00 76.19 73 GLY A O 1
ATOM 563 N N . ALA A 1 74 ? 14.179 -2.863 -19.219 1.00 75.62 74 ALA A N 1
ATOM 564 C CA . ALA A 1 74 ? 14.139 -3.151 -17.786 1.00 75.62 74 ALA A CA 1
ATOM 565 C C . ALA A 1 74 ? 12.998 -4.133 -17.480 1.00 75.62 74 ALA A C 1
ATOM 567 O O . ALA A 1 74 ? 11.851 -3.937 -17.901 1.00 75.62 74 ALA A O 1
ATOM 568 N N . ASN A 1 75 ? 13.304 -5.194 -16.740 1.00 71.38 75 ASN A N 1
ATOM 569 C CA . ASN A 1 75 ? 12.343 -6.240 -16.448 1.00 71.38 75 ASN A CA 1
ATOM 570 C C . ASN A 1 75 ? 11.561 -5.904 -15.173 1.00 71.38 75 ASN A C 1
ATOM 572 O O . ASN A 1 75 ? 12.005 -6.171 -14.059 1.00 71.38 75 ASN A O 1
ATOM 576 N N . ILE A 1 76 ? 10.352 -5.368 -15.342 1.00 67.06 76 ILE A N 1
ATOM 577 C CA . ILE A 1 76 ? 9.445 -5.057 -14.223 1.00 67.06 76 ILE A CA 1
ATOM 578 C C . ILE A 1 76 ? 9.070 -6.318 -13.431 1.00 67.06 76 ILE A C 1
ATOM 580 O O . ILE A 1 76 ? 8.902 -6.262 -12.215 1.00 67.06 76 ILE A O 1
ATOM 584 N N . GLN A 1 77 ? 8.923 -7.455 -14.117 1.00 64.12 77 GLN A N 1
ATOM 585 C CA . GLN A 1 77 ? 8.456 -8.704 -13.513 1.00 64.12 77 GLN A CA 1
ATOM 586 C C . GLN A 1 77 ? 9.594 -9.537 -12.914 1.00 64.12 77 GLN A C 1
ATOM 588 O O . GLN A 1 77 ? 9.357 -10.305 -11.990 1.00 64.12 77 GLN A O 1
ATOM 593 N N . GLY A 1 78 ? 10.815 -9.385 -13.431 1.00 57.69 78 GLY A N 1
ATOM 594 C CA . GLY A 1 78 ? 11.991 -10.157 -13.017 1.00 57.69 78 GLY A CA 1
ATOM 595 C C . GLY A 1 78 ? 12.631 -9.699 -11.714 1.00 57.69 78 GLY A C 1
ATOM 596 O O . GLY A 1 78 ? 13.531 -10.377 -11.242 1.00 57.69 78 GLY A O 1
ATOM 597 N N . ASN A 1 79 ? 12.179 -8.580 -11.142 1.00 58.28 79 ASN A N 1
ATOM 598 C CA . ASN A 1 79 ? 12.693 -8.059 -9.876 1.00 58.28 79 ASN A CA 1
ATOM 599 C C . ASN A 1 79 ? 11.610 -8.051 -8.793 1.00 58.28 79 ASN A C 1
ATOM 601 O O . ASN A 1 79 ? 11.413 -7.053 -8.093 1.00 58.28 79 ASN A O 1
ATOM 605 N N . ASP A 1 80 ? 10.855 -9.152 -8.734 1.00 63.81 80 ASP A N 1
ATOM 606 C CA . ASP A 1 80 ? 9.940 -9.468 -7.640 1.00 63.81 80 ASP A CA 1
ATOM 607 C C . ASP A 1 80 ? 8.891 -8.375 -7.352 1.00 63.81 80 ASP A C 1
ATOM 609 O O . ASP A 1 80 ? 8.400 -8.248 -6.250 1.00 63.81 80 ASP A O 1
ATOM 613 N N . ASN A 1 81 ? 8.491 -7.551 -8.327 1.00 76.00 81 ASN A N 1
ATOM 614 C CA . ASN A 1 81 ? 7.497 -6.474 -8.141 1.00 76.00 81 ASN A CA 1
ATOM 615 C C . ASN A 1 81 ? 7.807 -5.466 -7.008 1.00 76.00 81 ASN A C 1
ATOM 617 O O . ASN A 1 81 ? 6.934 -4.670 -6.650 1.00 76.00 81 ASN A O 1
ATOM 621 N N . TYR A 1 82 ? 9.042 -5.406 -6.497 1.00 87.06 82 TYR A N 1
ATOM 622 C CA . TYR A 1 82 ? 9.446 -4.437 -5.467 1.00 87.06 82 TYR A CA 1
ATOM 623 C C . TYR A 1 82 ? 9.227 -2.983 -5.906 1.00 87.06 82 TYR A C 1
ATOM 625 O O . TYR A 1 82 ? 8.922 -2.122 -5.084 1.00 87.06 82 TYR A O 1
ATOM 633 N N . SER A 1 83 ? 9.297 -2.696 -7.210 1.00 90.62 83 SER A N 1
ATOM 634 C CA . SER A 1 83 ? 8.979 -1.372 -7.758 1.00 90.62 83 SER A CA 1
ATOM 635 C C . SER A 1 83 ? 7.541 -0.945 -7.444 1.00 90.62 83 SER A C 1
ATOM 637 O O . SER A 1 83 ? 7.303 0.227 -7.153 1.00 90.62 83 SER A O 1
ATOM 639 N N . LEU A 1 84 ? 6.588 -1.888 -7.462 1.00 94.31 84 LEU A N 1
ATOM 640 C CA . LEU A 1 84 ? 5.190 -1.632 -7.112 1.00 94.31 84 LEU A CA 1
ATOM 641 C C . LEU A 1 84 ? 5.053 -1.341 -5.616 1.00 94.31 84 LEU A C 1
ATOM 643 O O . LEU A 1 84 ? 4.352 -0.399 -5.245 1.00 94.31 84 LEU A O 1
ATOM 647 N N . GLU A 1 85 ? 5.742 -2.105 -4.763 1.00 94.00 85 GLU A N 1
ATOM 648 C CA . GLU A 1 85 ? 5.771 -1.857 -3.318 1.00 94.00 85 GLU A CA 1
ATOM 649 C C . GLU A 1 85 ? 6.346 -0.476 -2.991 1.00 94.00 85 GLU A C 1
ATOM 651 O O . GLU A 1 85 ? 5.753 0.266 -2.212 1.00 94.00 85 GLU A O 1
ATOM 656 N N . TRP A 1 86 ? 7.467 -0.100 -3.612 1.00 94.19 86 TRP A N 1
ATOM 657 C CA . TRP A 1 86 ? 8.141 1.174 -3.358 1.00 94.19 86 TRP A CA 1
ATOM 658 C C . TRP A 1 86 ? 7.319 2.361 -3.859 1.00 94.19 86 TRP A C 1
ATOM 660 O O . TRP A 1 86 ? 7.142 3.329 -3.120 1.00 94.19 86 TRP A O 1
ATOM 670 N N . ALA A 1 87 ? 6.740 2.270 -5.061 1.00 96.50 87 ALA A N 1
ATOM 671 C CA . ALA A 1 87 ? 5.809 3.284 -5.555 1.00 96.50 87 ALA A CA 1
ATOM 672 C C . ALA A 1 87 ? 4.588 3.432 -4.637 1.00 96.50 87 ALA A C 1
ATOM 674 O O . ALA A 1 87 ? 4.137 4.547 -4.377 1.00 96.50 87 ALA A O 1
ATOM 675 N N . SER A 1 88 ? 4.075 2.314 -4.115 1.00 97.69 88 SER A N 1
ATOM 676 C CA . SER A 1 88 ? 2.927 2.308 -3.205 1.00 97.69 88 SER A CA 1
ATOM 677 C C . SER A 1 88 ? 3.274 2.890 -1.837 1.00 97.69 88 SER A C 1
ATOM 679 O O . SER A 1 88 ? 2.478 3.638 -1.273 1.00 97.69 88 SER A O 1
ATOM 681 N N . ARG A 1 89 ? 4.484 2.614 -1.335 1.00 97.00 89 ARG A N 1
ATOM 682 C CA . ARG A 1 89 ? 5.035 3.201 -0.109 1.00 97.00 89 ARG A CA 1
ATOM 683 C C . ARG A 1 89 ? 5.193 4.718 -0.208 1.00 97.00 89 ARG A C 1
ATOM 685 O O . ARG A 1 89 ? 4.953 5.384 0.787 1.00 97.00 89 ARG A O 1
ATOM 692 N N . GLY A 1 90 ? 5.597 5.238 -1.370 1.00 96.06 90 GLY A N 1
ATOM 693 C CA . GLY A 1 90 ? 5.719 6.679 -1.635 1.00 96.06 90 GLY A CA 1
ATOM 694 C C . GLY A 1 90 ? 4.415 7.362 -2.071 1.00 96.06 90 GLY A C 1
ATOM 695 O O . GLY A 1 90 ? 4.388 8.574 -2.277 1.00 96.06 90 GLY A O 1
ATOM 696 N N . GLY A 1 91 ? 3.325 6.606 -2.245 1.00 97.81 91 GLY A N 1
ATOM 697 C CA . GLY A 1 91 ? 2.026 7.157 -2.639 1.00 97.81 91 GLY A CA 1
ATOM 698 C C . GLY A 1 91 ? 1.937 7.585 -4.106 1.00 97.81 91 GLY A C 1
ATOM 699 O O . GLY A 1 91 ? 1.044 8.347 -4.480 1.00 97.81 91 GLY A O 1
ATOM 700 N N . HIS A 1 92 ? 2.841 7.105 -4.959 1.00 98.31 92 HIS A N 1
ATOM 701 C CA . HIS A 1 92 ? 2.966 7.530 -6.351 1.00 98.31 92 HIS A CA 1
ATOM 702 C C . HIS A 1 92 ? 1.963 6.808 -7.261 1.00 98.31 92 HIS A C 1
ATOM 704 O O . HIS A 1 92 ? 2.322 5.922 -8.038 1.00 98.31 92 HIS A O 1
ATOM 710 N N . LEU A 1 93 ? 0.687 7.198 -7.176 1.00 98.38 93 LEU A N 1
ATOM 711 C CA . LEU A 1 93 ? -0.429 6.533 -7.863 1.00 98.38 93 LEU A CA 1
ATOM 712 C C . LEU A 1 93 ? -0.206 6.329 -9.369 1.00 98.38 93 LEU A C 1
ATOM 714 O O . LEU A 1 93 ? -0.501 5.257 -9.889 1.00 98.38 93 LEU A O 1
ATOM 718 N N . GLU A 1 94 ? 0.320 7.325 -10.079 1.00 98.31 94 GLU A N 1
ATOM 719 C CA . GLU A 1 94 ? 0.517 7.213 -11.531 1.00 98.31 94 GLU A CA 1
ATOM 720 C C . GLU A 1 94 ? 1.619 6.205 -11.897 1.00 98.31 94 GLU A C 1
ATOM 722 O O . GLU A 1 94 ? 1.496 5.484 -12.890 1.00 98.31 94 GLU A O 1
ATOM 727 N N . VAL A 1 95 ? 2.647 6.064 -11.051 1.00 96.94 95 VAL A N 1
ATOM 728 C CA . VAL A 1 95 ? 3.647 4.995 -11.182 1.00 96.94 95 VAL A CA 1
ATOM 729 C C . VAL A 1 95 ? 3.014 3.637 -10.890 1.00 96.94 95 VAL A C 1
ATOM 731 O O . VAL A 1 95 ? 3.185 2.708 -11.675 1.00 96.94 95 VAL A O 1
ATOM 734 N N . VAL A 1 96 ? 2.227 3.524 -9.817 1.00 97.75 96 VAL A N 1
ATOM 735 C CA . VAL A 1 96 ? 1.498 2.293 -9.465 1.00 97.75 96 VAL A CA 1
ATOM 736 C C . VAL A 1 96 ? 0.600 1.837 -10.621 1.00 97.75 96 VAL A C 1
ATOM 738 O O . VAL A 1 96 ? 0.680 0.683 -11.044 1.00 97.75 96 VAL A O 1
ATOM 741 N N . LYS A 1 97 ? -0.204 2.742 -11.195 1.00 97.88 97 LYS A N 1
ATOM 742 C CA . LYS A 1 97 ? -1.050 2.460 -12.367 1.00 97.88 97 LYS A CA 1
ATOM 743 C C . LYS A 1 97 ? -0.232 1.965 -13.551 1.00 97.88 97 LYS A C 1
ATOM 745 O O . LYS A 1 97 ? -0.590 0.961 -14.166 1.00 97.88 97 LYS A O 1
ATOM 750 N N . PHE A 1 98 ? 0.876 2.641 -13.856 1.00 95.88 98 PHE A N 1
ATOM 751 C CA . PHE A 1 98 ? 1.753 2.239 -14.948 1.00 95.88 98 PHE A CA 1
ATOM 752 C C . PHE A 1 98 ? 2.333 0.837 -14.727 1.00 95.88 98 PHE A C 1
ATOM 754 O O . PHE A 1 98 ? 2.227 -0.004 -15.619 1.00 95.88 98 PHE A O 1
ATOM 761 N N . LEU A 1 99 ? 2.873 0.543 -13.543 1.00 93.88 99 LEU A N 1
ATOM 762 C CA . LEU A 1 99 ? 3.442 -0.770 -13.223 1.00 93.88 99 LEU A CA 1
ATOM 763 C C . LEU A 1 99 ? 2.388 -1.885 -13.310 1.00 93.88 99 LEU A C 1
ATOM 765 O O . LEU A 1 99 ? 2.633 -2.912 -13.945 1.00 93.88 99 LEU A O 1
ATOM 769 N N . VAL A 1 100 ? 1.184 -1.668 -12.770 1.00 94.19 100 VAL A N 1
ATOM 770 C CA . VAL A 1 100 ? 0.078 -2.636 -12.887 1.00 94.19 100 VAL A CA 1
ATOM 771 C C . VAL A 1 100 ? -0.354 -2.819 -14.348 1.00 94.19 100 VAL A C 1
ATOM 773 O O . VAL A 1 100 ? -0.568 -3.950 -14.780 1.00 94.19 100 VAL A O 1
ATOM 776 N N . SER A 1 101 ? -0.376 -1.754 -15.162 1.00 94.00 101 SER A N 1
ATOM 777 C CA . SER A 1 101 ? -0.654 -1.861 -16.609 1.00 94.00 101 SER A CA 1
ATOM 778 C C . SER A 1 101 ? 0.378 -2.715 -17.359 1.00 94.00 101 SER A C 1
ATOM 780 O O . SER A 1 101 ? 0.078 -3.310 -18.395 1.00 94.00 101 SER A O 1
ATOM 782 N N . LYS A 1 102 ? 1.595 -2.819 -16.813 1.00 91.12 102 LYS A N 1
ATOM 783 C CA . LYS A 1 102 ? 2.664 -3.701 -17.291 1.00 91.12 102 LYS A CA 1
ATOM 784 C C . LYS A 1 102 ? 2.664 -5.067 -16.601 1.00 91.12 102 LYS A C 1
ATOM 786 O O . LYS A 1 102 ? 3.667 -5.772 -16.644 1.00 91.12 102 LYS A O 1
ATOM 791 N N . LYS A 1 103 ? 1.519 -5.465 -16.037 1.00 89.69 103 LYS A N 1
ATOM 792 C CA . LYS A 1 103 ? 1.277 -6.766 -15.402 1.00 89.69 103 LYS A CA 1
ATOM 793 C C . LYS A 1 103 ? 2.160 -7.016 -14.172 1.00 89.69 103 LYS A C 1
ATOM 795 O O . LYS A 1 103 ? 2.558 -8.158 -13.937 1.00 89.69 103 LYS A O 1
ATOM 800 N N . ALA A 1 104 ? 2.480 -5.973 -13.402 1.00 90.25 104 ALA A N 1
ATOM 801 C CA . ALA A 1 104 ? 3.040 -6.165 -12.067 1.00 90.25 104 ALA A CA 1
ATOM 802 C C . ALA A 1 104 ? 2.038 -6.931 -11.180 1.00 90.25 104 ALA A C 1
ATOM 804 O O . ALA A 1 104 ? 0.834 -6.671 -11.225 1.00 90.25 104 ALA A O 1
ATOM 805 N N . ASN A 1 105 ? 2.526 -7.883 -10.385 1.00 91.94 105 ASN A N 1
ATOM 806 C CA . ASN A 1 105 ? 1.699 -8.696 -9.500 1.00 91.94 105 ASN A CA 1
ATOM 807 C C . ASN A 1 105 ? 1.284 -7.899 -8.254 1.00 91.94 105 ASN A C 1
ATOM 809 O O . ASN A 1 105 ? 2.092 -7.672 -7.356 1.00 91.94 105 ASN A O 1
ATOM 813 N N . VAL A 1 106 ? 0.004 -7.530 -8.177 1.00 94.25 106 VAL A N 1
ATOM 814 C CA . VAL A 1 106 ? -0.586 -6.793 -7.044 1.00 94.25 106 VAL A CA 1
ATOM 815 C C . VAL A 1 106 ? -0.550 -7.594 -5.733 1.00 94.25 106 VAL A C 1
ATOM 817 O O . VAL A 1 106 ? -0.410 -6.998 -4.669 1.00 94.25 106 VAL A O 1
ATOM 820 N N . ARG A 1 107 ? -0.608 -8.933 -5.799 1.00 94.38 107 ARG A N 1
ATOM 821 C CA . ARG A 1 107 ? -0.576 -9.835 -4.629 1.00 94.38 107 ARG A CA 1
ATOM 822 C C . ARG A 1 107 ? 0.833 -10.169 -4.136 1.00 94.38 107 ARG A C 1
ATOM 824 O O . ARG A 1 107 ? 0.989 -11.002 -3.243 1.00 94.38 107 ARG A O 1
ATOM 831 N N . PHE A 1 108 ? 1.872 -9.617 -4.761 1.00 92.44 108 PHE A N 1
ATOM 832 C CA . PHE A 1 108 ? 3.249 -9.955 -4.412 1.00 92.44 108 PHE A CA 1
ATOM 833 C C . PHE A 1 108 ? 3.528 -9.728 -2.912 1.00 92.44 108 PHE A C 1
ATOM 835 O O . PHE A 1 108 ? 3.022 -8.769 -2.327 1.00 92.44 108 PHE A O 1
ATOM 842 N N . ASN A 1 109 ? 4.320 -10.626 -2.305 1.00 92.06 109 ASN A N 1
ATOM 843 C CA . ASN A 1 109 ? 4.751 -10.552 -0.901 1.00 92.06 109 ASN A CA 1
ATOM 844 C C . ASN A 1 109 ? 3.594 -10.317 0.086 1.00 92.06 109 ASN A C 1
ATOM 846 O O . ASN A 1 109 ? 3.646 -9.437 0.945 1.00 92.06 109 ASN A O 1
ATOM 850 N N . SER A 1 110 ? 2.534 -11.120 -0.055 1.00 94.94 110 SER A N 1
ATOM 851 C CA . SER A 1 110 ? 1.312 -11.013 0.754 1.00 94.94 110 SER A CA 1
ATOM 852 C C . SER A 1 110 ? 0.715 -9.605 0.700 1.00 94.94 110 SER A C 1
ATOM 854 O O . SER A 1 110 ? 0.516 -8.959 1.730 1.00 94.94 110 SER A O 1
ATOM 856 N N . ASP A 1 111 ? 0.478 -9.117 -0.521 1.00 96.06 111 ASP A N 1
ATOM 857 C CA . ASP A 1 111 ? -0.097 -7.794 -0.777 1.00 96.06 111 ASP A CA 1
ATOM 858 C C . ASP A 1 111 ? 0.758 -6.638 -0.229 1.00 96.06 111 ASP A C 1
ATOM 860 O O . ASP A 1 111 ? 0.251 -5.618 0.247 1.00 96.06 111 ASP A O 1
ATOM 864 N N . GLY A 1 112 ? 2.086 -6.766 -0.328 1.00 95.94 112 GLY A N 1
ATOM 865 C CA . GLY A 1 112 ? 3.041 -5.802 0.217 1.00 95.94 112 GLY A CA 1
ATOM 866 C C . GLY A 1 112 ? 2.784 -4.362 -0.237 1.00 95.94 112 GLY A C 1
ATOM 867 O O . GLY A 1 112 ? 2.845 -3.439 0.577 1.00 95.94 112 GLY A O 1
ATOM 868 N N . ALA A 1 113 ? 2.385 -4.165 -1.497 1.00 96.94 113 ALA A N 1
ATOM 869 C CA . ALA A 1 113 ? 1.994 -2.862 -2.033 1.00 96.94 113 ALA A CA 1
ATOM 870 C C . ALA A 1 113 ? 0.815 -2.234 -1.267 1.00 96.94 11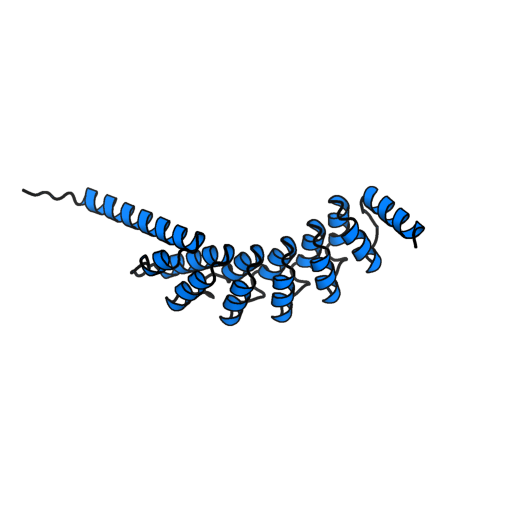3 ALA A C 1
ATOM 872 O O . ALA A 1 113 ? 0.890 -1.068 -0.869 1.00 96.94 113 ALA A O 1
ATOM 873 N N . LEU A 1 114 ? -0.243 -3.012 -1.001 1.00 98.50 114 LEU A N 1
ATOM 874 C CA . LEU A 1 114 ? -1.398 -2.566 -0.220 1.00 98.50 114 LEU A CA 1
ATOM 875 C C . LEU A 1 114 ? -0.975 -2.258 1.217 1.00 98.50 114 LEU A C 1
ATOM 877 O O . LEU A 1 114 ? -1.280 -1.181 1.725 1.00 98.50 114 LEU A O 1
ATOM 881 N N . ARG A 1 115 ? -0.213 -3.162 1.847 1.00 97.88 115 ARG A N 1
ATOM 882 C CA . ARG A 1 115 ? 0.286 -2.983 3.218 1.00 97.88 115 ARG A CA 1
ATOM 883 C C . ARG A 1 115 ? 1.070 -1.679 3.376 1.00 97.88 115 ARG A C 1
ATOM 885 O O . ARG A 1 115 ? 0.800 -0.920 4.306 1.00 97.88 115 ARG A O 1
ATOM 892 N N . PHE A 1 116 ? 2.014 -1.394 2.475 1.00 98.06 116 PHE A N 1
ATOM 893 C CA . PHE A 1 116 ? 2.819 -0.172 2.536 1.00 98.06 116 PHE A CA 1
ATOM 894 C C . PHE A 1 116 ? 2.000 1.087 2.242 1.00 98.06 116 PHE A C 1
ATOM 896 O O . PHE A 1 116 ? 2.171 2.084 2.946 1.00 98.06 116 PHE A O 1
ATOM 903 N N . ALA A 1 117 ? 1.090 1.055 1.263 1.00 98.56 117 ALA A N 1
ATOM 904 C CA . ALA A 1 117 ? 0.202 2.186 0.994 1.00 98.56 117 ALA A CA 1
ATOM 905 C C . ALA A 1 117 ? -0.709 2.489 2.194 1.00 98.56 117 ALA A C 1
ATOM 907 O O . ALA A 1 117 ? -0.882 3.651 2.559 1.00 98.56 117 ALA A O 1
ATOM 908 N N . SER A 1 118 ? -1.253 1.455 2.845 1.00 98.50 118 SER A N 1
ATOM 909 C CA . SER A 1 118 ? -2.099 1.606 4.031 1.00 98.50 118 SER A CA 1
ATOM 910 C C . SER A 1 118 ? -1.324 2.116 5.242 1.00 98.50 118 SER A C 1
ATOM 912 O O . SER A 1 118 ? -1.812 3.001 5.942 1.00 98.50 118 SER A O 1
ATOM 914 N N . HIS A 1 119 ? -0.107 1.611 5.457 1.00 98.25 119 HIS A N 1
ATOM 915 C CA . HIS A 1 119 ? 0.784 2.075 6.519 1.00 98.25 119 HIS A CA 1
ATOM 916 C C . HIS A 1 119 ? 1.140 3.561 6.381 1.00 98.25 119 HIS A C 1
ATOM 918 O O . HIS A 1 119 ? 1.213 4.243 7.390 1.00 98.25 119 HIS A O 1
ATOM 924 N N . ASN A 1 120 ? 1.340 4.068 5.159 1.00 98.06 120 ASN A N 1
ATOM 925 C CA . ASN A 1 120 ? 1.697 5.475 4.916 1.00 98.06 120 ASN A CA 1
ATOM 926 C C . ASN A 1 120 ? 0.479 6.376 4.620 1.00 98.06 120 ASN A C 1
ATOM 928 O O . ASN A 1 120 ? 0.634 7.557 4.315 1.00 98.06 120 ASN A O 1
ATOM 932 N N . GLY A 1 121 ? -0.744 5.837 4.683 1.00 98.25 121 GLY A N 1
ATOM 933 C CA . GLY A 1 121 ? -1.968 6.632 4.563 1.00 98.25 121 GLY A CA 1
ATOM 934 C C . GLY A 1 121 ? -2.346 7.038 3.136 1.00 98.25 121 GLY A C 1
ATOM 935 O O . GLY A 1 121 ? -3.169 7.936 2.949 1.00 98.25 121 GLY A O 1
ATOM 936 N N . HIS A 1 122 ? -1.786 6.391 2.114 1.00 98.69 122 HIS A N 1
ATOM 937 C CA . HIS A 1 122 ? -2.013 6.729 0.707 1.00 98.69 122 HIS A CA 1
ATOM 938 C C . HIS A 1 122 ? -3.338 6.159 0.180 1.00 98.69 122 HIS A C 1
ATOM 940 O O . HIS A 1 122 ? -3.360 5.209 -0.602 1.00 98.69 122 HIS A O 1
ATOM 946 N N . LEU A 1 123 ? -4.459 6.756 0.599 1.00 98.69 123 LEU A N 1
ATOM 947 C CA . LEU A 1 123 ? -5.815 6.271 0.310 1.00 98.69 123 LEU A CA 1
ATOM 948 C C . LEU A 1 123 ? -6.083 5.994 -1.176 1.00 98.69 123 LEU A C 1
ATOM 950 O O . LEU A 1 123 ? -6.658 4.962 -1.507 1.00 98.69 123 LEU A O 1
ATOM 954 N N . GLU A 1 124 ? -5.673 6.885 -2.077 1.00 98.75 124 GLU A N 1
ATOM 955 C CA . GLU A 1 124 ? -5.948 6.711 -3.510 1.00 98.75 124 GLU A CA 1
ATOM 956 C C . GLU A 1 124 ? -5.169 5.531 -4.113 1.00 98.75 124 GLU A C 1
ATOM 958 O O . GLU A 1 124 ? -5.684 4.825 -4.980 1.00 98.75 124 GLU A O 1
ATOM 963 N N . VAL A 1 125 ? -3.970 5.244 -3.594 1.00 98.81 125 VAL A N 1
ATOM 964 C CA . VAL A 1 125 ? -3.218 4.032 -3.947 1.00 98.81 125 VAL A CA 1
ATOM 965 C C . VAL A 1 125 ? -3.904 2.791 -3.381 1.00 98.81 125 VAL A C 1
ATOM 967 O O . VAL A 1 125 ? -4.084 1.822 -4.111 1.00 98.81 125 VAL A O 1
ATOM 970 N N . VAL A 1 126 ? -4.347 2.829 -2.119 1.00 98.81 126 VAL A N 1
ATOM 971 C CA . VAL A 1 126 ? -5.091 1.727 -1.480 1.00 98.81 126 VAL A CA 1
ATOM 972 C C . VAL A 1 126 ? -6.343 1.374 -2.289 1.00 98.81 126 VAL A C 1
ATOM 974 O O . VAL A 1 126 ? -6.526 0.216 -2.658 1.00 98.81 126 VAL A O 1
ATOM 977 N N . LYS A 1 127 ? -7.174 2.370 -2.628 1.00 98.81 127 LYS A N 1
ATOM 978 C CA . LYS A 1 127 ? -8.381 2.185 -3.450 1.00 98.81 127 LYS A CA 1
ATOM 979 C C . LYS A 1 127 ? -8.059 1.553 -4.796 1.00 98.81 127 LYS A C 1
ATOM 981 O O . LYS A 1 127 ? -8.720 0.600 -5.206 1.00 98.81 127 LYS A O 1
ATOM 986 N N . TYR A 1 128 ? -7.040 2.079 -5.476 1.00 98.81 128 TYR A N 1
ATOM 987 C CA . TYR A 1 128 ? -6.620 1.543 -6.761 1.00 98.81 128 TYR A CA 1
ATOM 988 C C . TYR A 1 128 ? -6.169 0.087 -6.634 1.00 98.81 128 TYR A C 1
ATOM 990 O O . TYR A 1 128 ? -6.696 -0.758 -7.347 1.00 98.81 128 TYR A O 1
ATOM 998 N N . LEU A 1 129 ? -5.271 -0.237 -5.703 1.00 98.50 129 LEU A N 1
ATOM 999 C CA . LEU A 1 129 ? -4.786 -1.605 -5.514 1.00 98.50 129 LEU A CA 1
ATOM 1000 C C . LEU A 1 129 ? -5.935 -2.581 -5.224 1.00 98.50 129 LEU A C 1
ATOM 1002 O O . LEU A 1 129 ? -6.003 -3.625 -5.868 1.00 98.50 129 LEU A O 1
ATOM 1006 N N . VAL A 1 130 ? -6.882 -2.227 -4.346 1.00 98.62 130 VAL A N 1
ATOM 1007 C CA . VAL A 1 130 ? -8.068 -3.064 -4.072 1.00 98.62 130 VAL A CA 1
ATOM 1008 C C . VAL A 1 130 ? -8.925 -3.251 -5.326 1.00 98.62 130 VAL A C 1
ATOM 1010 O O . VAL A 1 130 ? -9.315 -4.374 -5.630 1.00 98.62 130 VAL A O 1
ATOM 1013 N N . SER A 1 131 ? -9.126 -2.204 -6.136 1.00 98.50 131 SER A N 1
ATOM 1014 C CA . SER A 1 131 ? -9.817 -2.331 -7.433 1.00 98.50 131 SER A CA 1
ATOM 1015 C C . SER A 1 131 ? -9.095 -3.237 -8.439 1.00 98.50 131 SER A C 1
ATOM 1017 O O . SER A 1 131 ? -9.727 -3.780 -9.341 1.00 98.50 131 SER A O 1
ATOM 1019 N N . GLN A 1 132 ? -7.777 -3.406 -8.291 1.00 98.00 132 GLN A N 1
ATOM 1020 C CA . GLN A 1 132 ? -6.958 -4.327 -9.087 1.00 98.00 132 GLN A CA 1
ATOM 1021 C C . GLN A 1 132 ? -6.859 -5.715 -8.439 1.00 98.00 132 GLN A C 1
ATOM 1023 O O . GLN A 1 132 ? -6.065 -6.554 -8.862 1.00 98.00 132 GLN A O 1
ATOM 1028 N N . GLY A 1 133 ? -7.677 -5.956 -7.415 1.00 96.81 133 GLY A N 1
ATOM 1029 C CA . GLY A 1 133 ? -7.818 -7.230 -6.747 1.00 96.81 133 GLY A CA 1
ATOM 1030 C C . GLY A 1 133 ? -6.991 -7.380 -5.482 1.00 96.81 133 GLY A C 1
ATOM 1031 O O . GLY A 1 133 ? -6.921 -8.513 -5.038 1.00 96.81 133 GLY A O 1
ATOM 1032 N N . ALA A 1 134 ? -6.376 -6.333 -4.899 1.00 97.69 134 ALA A N 1
ATOM 1033 C CA . ALA A 1 134 ? -5.644 -6.406 -3.616 1.00 97.69 134 ALA A CA 1
ATOM 1034 C C . ALA A 1 134 ? -6.500 -7.046 -2.482 1.00 97.69 134 ALA A C 1
ATOM 1036 O O . ALA A 1 134 ? -7.702 -6.807 -2.429 1.00 97.69 134 ALA A O 1
ATOM 1037 N N . ASP A 1 135 ? -5.913 -7.874 -1.610 1.00 98.25 135 ASP A N 1
ATOM 1038 C CA . ASP A 1 135 ? -6.603 -8.656 -0.578 1.00 98.25 135 ASP A CA 1
ATOM 1039 C C . ASP A 1 135 ? -6.411 -7.910 0.724 1.00 98.25 135 ASP A C 1
ATOM 1041 O O . ASP A 1 135 ? -5.316 -7.849 1.286 1.00 98.25 135 ASP A O 1
ATOM 1045 N N . VAL A 1 136 ? -7.499 -7.306 1.187 1.00 98.06 136 VAL A N 1
ATOM 1046 C CA . VAL A 1 136 ? -7.498 -6.482 2.391 1.00 98.06 136 VAL A CA 1
ATOM 1047 C C . VAL A 1 136 ? -7.262 -7.299 3.663 1.00 98.06 136 VAL A C 1
ATOM 1049 O O . VAL A 1 136 ? -6.880 -6.721 4.684 1.00 98.06 136 VAL A O 1
ATOM 1052 N N . GLN A 1 137 ? -7.440 -8.623 3.601 1.00 97.75 137 GLN A N 1
ATOM 1053 C CA . GLN A 1 137 ? -7.280 -9.547 4.722 1.00 97.75 137 GLN A CA 1
ATOM 1054 C C . GLN A 1 137 ? -5.910 -10.242 4.752 1.00 97.75 137 GLN A C 1
ATOM 1056 O O . GLN A 1 137 ? -5.591 -10.921 5.734 1.00 97.75 137 GLN A O 1
ATOM 1061 N N . ALA A 1 138 ? -5.067 -10.025 3.737 1.00 96.56 138 ALA A N 1
ATOM 1062 C CA . ALA A 1 138 ? -3.726 -10.592 3.664 1.00 96.56 138 ALA A CA 1
ATOM 1063 C C . ALA A 1 138 ? -2.874 -10.267 4.909 1.00 96.56 138 ALA A C 1
ATOM 1065 O O . ALA A 1 138 ? -3.006 -9.207 5.537 1.00 96.56 138 ALA A O 1
ATOM 1066 N N . ASP A 1 139 ? -1.980 -11.199 5.260 1.00 96.00 139 ASP A N 1
ATOM 1067 C CA . ASP A 1 139 ? -1.056 -11.082 6.398 1.00 96.00 139 ASP A CA 1
ATOM 1068 C C . ASP A 1 139 ? -1.779 -10.712 7.715 1.00 96.00 139 ASP A C 1
ATOM 1070 O O . ASP A 1 139 ? -1.447 -9.751 8.418 1.00 96.00 139 ASP A O 1
ATOM 1074 N N . ASN A 1 140 ? -2.847 -11.458 8.021 1.00 95.94 140 ASN A N 1
ATOM 1075 C CA . ASN A 1 140 ? -3.732 -11.228 9.166 1.00 95.94 140 ASN A CA 1
ATOM 1076 C C . ASN A 1 140 ? -4.274 -9.789 9.202 1.00 95.94 140 ASN A C 1
ATOM 1078 O O . ASN A 1 140 ? -4.127 -9.091 10.208 1.00 95.94 140 ASN A O 1
ATOM 1082 N N . ASN A 1 141 ? -4.872 -9.320 8.103 1.00 97.00 141 ASN A N 1
ATOM 1083 C CA . ASN A 1 141 ? -5.433 -7.969 7.986 1.00 97.00 141 ASN A CA 1
ATOM 1084 C C . ASN A 1 141 ? -4.400 -6.869 8.304 1.00 97.00 141 ASN A C 1
ATOM 1086 O O . ASN A 1 141 ? -4.694 -5.879 8.983 1.00 97.00 141 ASN A O 1
ATOM 1090 N N . PHE A 1 142 ? -3.153 -7.039 7.851 1.00 97.25 142 PHE A N 1
ATOM 1091 C CA . PHE A 1 142 ? -2.064 -6.098 8.139 1.00 97.25 142 PHE A CA 1
ATOM 1092 C C . PHE A 1 142 ? -2.438 -4.658 7.771 1.00 97.25 142 PHE A C 1
ATOM 1094 O O . PHE A 1 142 ? -2.189 -3.733 8.546 1.00 97.25 142 PHE A O 1
ATOM 1101 N N . ALA A 1 143 ? -3.068 -4.469 6.608 1.00 97.75 143 ALA A N 1
ATOM 1102 C CA . ALA A 1 143 ? -3.410 -3.157 6.070 1.00 97.75 143 ALA A CA 1
ATOM 1103 C C . ALA A 1 143 ? -4.230 -2.308 7.060 1.00 97.75 143 ALA A C 1
ATOM 1105 O O . ALA A 1 143 ? -3.840 -1.181 7.376 1.00 97.75 143 ALA A O 1
ATOM 1106 N N . VAL A 1 144 ? -5.323 -2.854 7.613 1.00 98.19 144 VAL A N 1
ATOM 1107 C CA . VAL A 1 144 ? -6.189 -2.110 8.545 1.00 98.19 144 VAL A CA 1
ATOM 1108 C C . VAL A 1 144 ? -5.525 -1.926 9.907 1.00 98.19 144 VAL A C 1
ATOM 1110 O O . VAL A 1 144 ? -5.654 -0.857 10.508 1.00 98.19 144 VAL A O 1
ATOM 1113 N N . ARG A 1 145 ? -4.753 -2.917 10.380 1.00 97.50 145 ARG A N 1
ATOM 1114 C CA . ARG A 1 145 ? -4.024 -2.822 11.653 1.00 97.50 145 ARG A CA 1
ATOM 1115 C C . ARG A 1 145 ? -2.992 -1.696 11.627 1.00 97.50 145 ARG A C 1
ATOM 1117 O O . ARG A 1 145 ? -2.967 -0.877 12.543 1.00 97.50 145 ARG A O 1
ATOM 1124 N N . TRP A 1 146 ? -2.189 -1.603 10.569 1.00 97.56 146 TRP A N 1
ATOM 1125 C CA . TRP A 1 146 ? -1.147 -0.578 10.458 1.00 97.56 146 TRP A CA 1
ATOM 1126 C C . TRP A 1 146 ? -1.682 0.802 10.086 1.00 97.56 146 TRP A C 1
ATOM 1128 O O . TRP A 1 146 ? -1.204 1.791 10.637 1.00 97.56 146 TRP A O 1
ATOM 1138 N N . ALA A 1 147 ? -2.723 0.887 9.252 1.00 98.44 147 ALA A N 1
ATOM 1139 C CA . ALA A 1 147 ? -3.438 2.148 9.050 1.00 98.44 147 ALA A CA 1
ATOM 1140 C C . ALA A 1 147 ? -4.023 2.674 10.374 1.00 98.44 147 ALA A C 1
ATOM 1142 O O . ALA A 1 147 ? -3.985 3.875 10.637 1.00 98.44 147 ALA A O 1
ATOM 1143 N N . SER A 1 148 ? -4.505 1.775 11.241 1.00 98.00 148 SER A N 1
ATOM 1144 C CA . SER A 1 148 ? -4.999 2.126 12.577 1.00 98.00 148 SER A CA 1
ATOM 1145 C C . SER A 1 148 ? -3.873 2.541 13.526 1.00 98.00 148 SER A C 1
ATOM 1147 O O . SER A 1 148 ? -4.027 3.520 14.255 1.00 98.00 148 SER A O 1
ATOM 1149 N N . TYR A 1 149 ? -2.733 1.842 13.490 1.00 97.31 149 TYR A N 1
ATOM 1150 C CA . TYR A 1 149 ? -1.531 2.196 14.251 1.00 97.31 149 TYR A CA 1
ATOM 1151 C C . TYR A 1 149 ? -1.021 3.600 13.907 1.00 97.31 149 TYR A C 1
ATOM 1153 O O . TYR A 1 149 ? -0.647 4.321 14.823 1.00 97.31 149 TYR A O 1
ATOM 1161 N N . MET A 1 150 ? -1.053 3.989 12.626 1.00 98.06 150 MET A N 1
ATOM 1162 C CA . MET A 1 150 ? -0.620 5.313 12.151 1.00 98.06 150 MET A CA 1
ATOM 1163 C C . MET A 1 150 ? -1.725 6.384 12.168 1.00 98.06 150 MET A C 1
ATOM 1165 O O . MET A 1 150 ? -1.478 7.546 11.847 1.00 98.06 150 MET A O 1
ATOM 1169 N N . GLY A 1 151 ? -2.959 6.018 12.526 1.00 97.94 151 GLY A N 1
ATOM 1170 C CA . GLY A 1 151 ? -4.066 6.967 12.659 1.00 97.94 151 GLY A CA 1
ATOM 1171 C C . GLY A 1 151 ? -4.711 7.412 11.345 1.00 97.94 151 GLY A C 1
ATOM 1172 O O . GLY A 1 151 ? -5.405 8.430 11.316 1.00 97.94 151 GLY A O 1
ATOM 1173 N N . HIS A 1 152 ? -4.522 6.670 10.253 1.00 98.62 152 HIS A N 1
ATOM 1174 C CA . HIS A 1 152 ? -5.060 6.994 8.931 1.00 98.62 152 HIS A CA 1
ATOM 1175 C C . HIS A 1 152 ? -6.548 6.634 8.813 1.00 98.62 152 HIS A C 1
ATOM 1177 O O . HIS A 1 152 ? -6.921 5.665 8.151 1.00 98.62 152 HIS A O 1
ATOM 1183 N N . LEU A 1 153 ? -7.414 7.434 9.447 1.00 98.56 153 LEU A N 1
ATOM 1184 C CA . LEU A 1 153 ? -8.856 7.179 9.551 1.00 98.56 153 LEU A CA 1
ATOM 1185 C C . LEU A 1 153 ? -9.531 6.866 8.211 1.00 98.56 153 LEU A C 1
ATOM 1187 O O . LEU A 1 153 ? -10.289 5.906 8.130 1.00 98.56 153 LEU A O 1
ATOM 1191 N N . GLU A 1 154 ? -9.264 7.644 7.164 1.00 98.75 154 GLU A N 1
ATOM 1192 C CA . GLU A 1 154 ? -9.932 7.447 5.871 1.00 98.75 154 GLU A CA 1
ATOM 1193 C C . GLU A 1 154 ? -9.499 6.145 5.179 1.00 98.75 154 GLU A C 1
ATOM 1195 O O . GLU A 1 154 ? -10.313 5.490 4.529 1.00 98.75 154 GLU A O 1
ATOM 1200 N N . VAL A 1 155 ? -8.252 5.706 5.388 1.00 98.81 155 VAL A N 1
ATOM 1201 C CA . VAL A 1 155 ? -7.789 4.382 4.946 1.00 98.81 155 VAL A CA 1
ATOM 1202 C C . VAL A 1 155 ? -8.478 3.282 5.744 1.00 98.81 155 VAL A C 1
ATOM 1204 O O . VAL A 1 155 ? -8.962 2.324 5.149 1.00 98.81 155 VAL A O 1
ATOM 1207 N N . VAL A 1 156 ? -8.580 3.426 7.068 1.00 98.69 156 VAL A N 1
ATOM 1208 C CA . VAL A 1 156 ? -9.288 2.458 7.922 1.00 98.69 156 VAL A CA 1
ATOM 1209 C C . VAL A 1 156 ? -10.751 2.336 7.500 1.00 98.69 156 VAL A C 1
ATOM 1211 O O . VAL A 1 156 ? -11.225 1.226 7.287 1.00 98.69 156 VAL A O 1
ATOM 1214 N N . LYS A 1 157 ? -11.459 3.456 7.311 1.00 98.75 157 LYS A N 1
ATOM 1215 C CA . LYS A 1 157 ? -12.852 3.463 6.840 1.00 98.75 157 LYS A CA 1
ATOM 1216 C C . LYS A 1 157 ? -13.014 2.714 5.526 1.00 98.75 157 LYS A C 1
ATOM 1218 O O . LYS A 1 157 ? -13.908 1.882 5.412 1.00 98.75 157 LYS A O 1
ATOM 1223 N N . PHE A 1 158 ? -12.143 2.998 4.558 1.00 98.81 158 PHE A N 1
ATOM 1224 C CA . PHE A 1 158 ? -12.175 2.320 3.271 1.00 98.81 158 PHE A CA 1
ATOM 1225 C C . PHE A 1 158 ? -11.906 0.819 3.413 1.00 98.81 158 PHE A C 1
ATOM 1227 O O . PHE A 1 158 ? -12.690 0.025 2.922 1.00 98.81 158 PHE A O 1
ATOM 1234 N N . LEU A 1 159 ? -10.857 0.403 4.123 1.00 98.56 159 LEU A N 1
ATOM 1235 C CA . LEU A 1 159 ? -10.551 -1.023 4.289 1.00 98.56 159 LEU A CA 1
ATOM 1236 C C . LEU A 1 159 ? -11.689 -1.782 4.985 1.00 98.56 159 LEU A C 1
ATOM 1238 O O . LEU A 1 159 ? -12.034 -2.881 4.567 1.00 98.56 159 LEU A O 1
ATOM 1242 N N . VAL A 1 160 ? -12.322 -1.181 5.996 1.00 98.38 160 VAL A N 1
ATOM 1243 C CA . VAL A 1 160 ? -13.485 -1.779 6.670 1.00 98.38 160 VAL A CA 1
ATOM 1244 C C . VAL A 1 160 ? -14.696 -1.873 5.741 1.00 98.38 160 VAL A C 1
ATOM 1246 O O . VAL A 1 160 ? -15.410 -2.870 5.783 1.00 98.38 160 VAL A O 1
ATOM 1249 N N . SER A 1 161 ? -14.913 -0.893 4.856 1.00 98.38 161 SER A N 1
ATOM 1250 C CA . SER A 1 161 ? -15.977 -0.993 3.845 1.00 98.38 161 SER A CA 1
ATOM 1251 C C . SER A 1 161 ? -15.706 -2.062 2.785 1.00 98.38 161 SER A C 1
ATOM 1253 O O . SER A 1 161 ? -16.625 -2.450 2.071 1.00 98.38 161 SER A O 1
ATOM 1255 N N . GLN A 1 162 ? -14.460 -2.533 2.683 1.00 98.38 162 GLN A N 1
ATOM 1256 C CA . GLN A 1 162 ? -14.047 -3.676 1.869 1.00 98.38 162 GLN A CA 1
ATOM 1257 C C . GLN A 1 162 ? -13.962 -4.975 2.690 1.00 98.38 162 GLN A C 1
ATOM 1259 O O . GLN A 1 162 ? -13.276 -5.904 2.283 1.00 98.38 162 GLN A O 1
ATOM 1264 N N . GLU A 1 163 ? -14.643 -5.042 3.840 1.00 97.12 163 GLU A N 1
ATOM 1265 C CA . GLU A 1 163 ? -14.738 -6.236 4.694 1.00 97.12 163 GLU A CA 1
ATOM 1266 C C . GLU A 1 163 ? -13.408 -6.668 5.345 1.00 97.12 163 GLU A C 1
ATOM 1268 O O . GLU A 1 163 ? -13.206 -7.844 5.651 1.00 97.12 163 GLU A O 1
ATOM 1273 N N . ALA A 1 164 ? -12.488 -5.730 5.602 1.00 97.25 164 ALA A N 1
ATOM 1274 C CA . ALA A 1 164 ? -11.333 -6.016 6.453 1.00 97.25 164 ALA A CA 1
ATOM 1275 C C . ALA A 1 164 ? -11.783 -6.381 7.881 1.00 97.25 164 ALA A C 1
ATOM 1277 O O . ALA A 1 164 ? -12.559 -5.653 8.509 1.00 97.25 164 ALA A O 1
ATOM 1278 N N . ASP A 1 165 ? -11.249 -7.477 8.421 1.00 97.25 165 ASP A N 1
ATOM 1279 C CA . ASP A 1 165 ? -11.528 -7.920 9.784 1.00 97.25 165 ASP A CA 1
ATOM 1280 C C . ASP A 1 165 ? -10.751 -7.061 10.794 1.00 97.25 165 ASP A C 1
ATOM 1282 O O . ASP A 1 165 ? -9.540 -7.196 10.995 1.00 97.25 165 ASP A O 1
ATOM 1286 N N . ILE A 1 166 ? -11.478 -6.164 11.462 1.00 95.25 166 ILE A N 1
ATOM 1287 C CA . ILE A 1 166 ? -10.945 -5.258 12.488 1.00 95.25 166 ILE A CA 1
ATOM 1288 C C . ILE A 1 166 ? -10.594 -5.956 13.809 1.00 95.25 166 ILE A C 1
ATOM 1290 O O . ILE A 1 166 ? -9.944 -5.346 14.665 1.00 95.25 166 ILE A O 1
ATOM 1294 N N . GLN A 1 167 ? -11.033 -7.203 13.996 1.00 94.81 167 GLN A N 1
ATOM 1295 C CA . GLN A 1 167 ? -10.789 -8.012 15.193 1.00 94.81 167 GLN A CA 1
ATOM 1296 C C . GLN A 1 167 ? -9.632 -9.004 15.012 1.00 94.81 167 GLN A C 1
ATOM 1298 O O . GLN A 1 167 ? -9.178 -9.613 15.989 1.00 94.81 167 GLN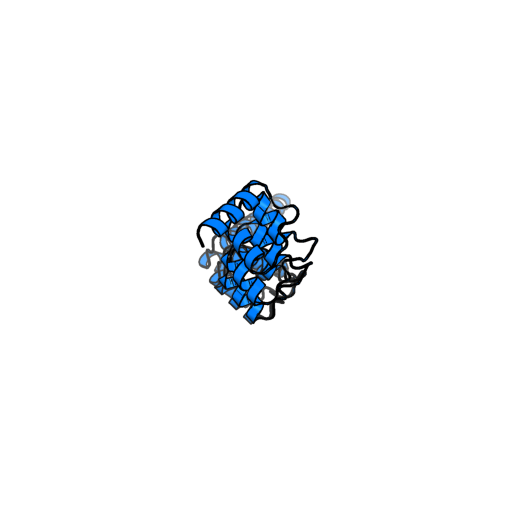 A O 1
ATOM 1303 N N . ALA A 1 168 ? -9.100 -9.106 13.792 1.00 93.31 168 ALA A N 1
ATOM 1304 C CA . ALA A 1 168 ? -7.951 -9.929 13.460 1.00 93.31 168 ALA A CA 1
ATOM 1305 C C . ALA A 1 168 ? -6.745 -9.659 14.372 1.00 93.31 168 ALA A C 1
ATOM 1307 O O . ALA A 1 168 ? -6.525 -8.542 14.860 1.00 93.31 168 ALA A O 1
ATOM 1308 N N . ASP A 1 169 ? -5.945 -10.711 14.569 1.00 93.25 169 ASP A N 1
ATOM 1309 C CA . ASP A 1 169 ? -4.725 -10.681 15.378 1.00 93.25 169 ASP A CA 1
ATOM 1310 C C . ASP A 1 169 ? -4.993 -10.062 16.765 1.00 93.25 169 ASP A C 1
ATOM 1312 O O . ASP A 1 169 ? -4.417 -9.055 17.163 1.00 93.25 169 ASP A O 1
ATOM 1316 N N . ASN A 1 170 ? -5.963 -10.621 17.500 1.00 92.19 170 ASN A N 1
ATOM 1317 C CA . ASN A 1 170 ? -6.296 -10.194 18.862 1.00 92.19 170 ASN A CA 1
ATOM 1318 C C . ASN A 1 170 ? -6.677 -8.697 18.961 1.00 92.19 170 ASN A C 1
ATOM 1320 O O . ASN A 1 170 ? -6.225 -7.992 19.871 1.00 92.19 170 ASN A O 1
ATOM 1324 N N . ASN A 1 171 ? -7.523 -8.203 18.052 1.00 92.94 171 ASN A N 1
ATOM 1325 C CA . ASN A 1 171 ? -8.021 -6.822 18.042 1.00 92.94 171 ASN A CA 1
ATOM 1326 C C . ASN A 1 171 ? -6.907 -5.756 17.968 1.00 92.94 171 ASN A C 1
ATOM 1328 O O . ASN A 1 171 ? -7.033 -4.678 18.563 1.00 92.94 171 ASN 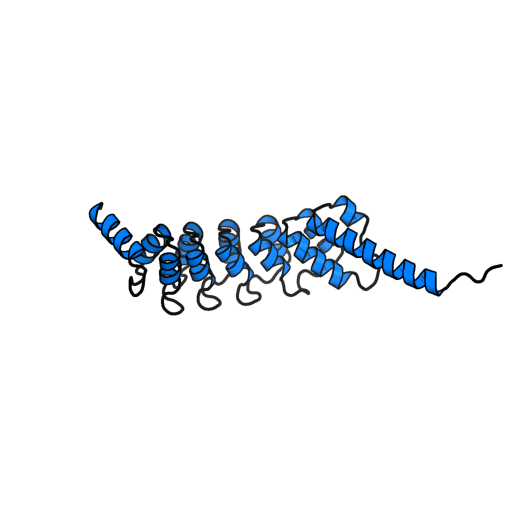A O 1
ATOM 1332 N N . TYR A 1 172 ? -5.784 -6.030 17.289 1.00 93.94 172 TYR A N 1
ATOM 1333 C CA . TYR A 1 172 ? -4.659 -5.085 17.277 1.00 93.94 172 TYR A CA 1
ATOM 1334 C C . TYR A 1 172 ? -4.992 -3.739 16.633 1.00 93.94 172 TYR A C 1
ATOM 1336 O O . TYR A 1 172 ? -4.441 -2.733 17.073 1.00 93.94 172 TYR A O 1
ATOM 1344 N N . ALA A 1 173 ? -5.922 -3.682 15.673 1.00 94.81 173 ALA A N 1
ATOM 1345 C CA . ALA A 1 173 ? -6.320 -2.426 15.039 1.00 94.81 173 ALA A CA 1
ATOM 1346 C C . ALA A 1 173 ? -6.765 -1.376 16.078 1.00 94.81 173 ALA A C 1
ATOM 1348 O O . ALA A 1 173 ? -6.185 -0.291 16.160 1.00 94.81 173 ALA A O 1
ATOM 1349 N N . ILE A 1 174 ? -7.726 -1.722 16.946 1.00 96.38 174 ILE A N 1
ATOM 1350 C CA . ILE A 1 174 ? -8.208 -0.802 17.987 1.00 96.38 174 ILE A CA 1
ATOM 1351 C C . ILE A 1 174 ? -7.182 -0.606 19.111 1.00 96.38 174 ILE A C 1
ATOM 1353 O O . ILE A 1 174 ? -7.016 0.517 19.591 1.00 96.38 174 ILE A O 1
ATOM 1357 N N . LYS A 1 175 ? -6.452 -1.659 19.513 1.00 94.88 175 LYS A N 1
ATOM 1358 C CA . LYS A 1 175 ? -5.419 -1.557 20.561 1.00 94.88 175 LYS A CA 1
ATOM 1359 C C . LYS A 1 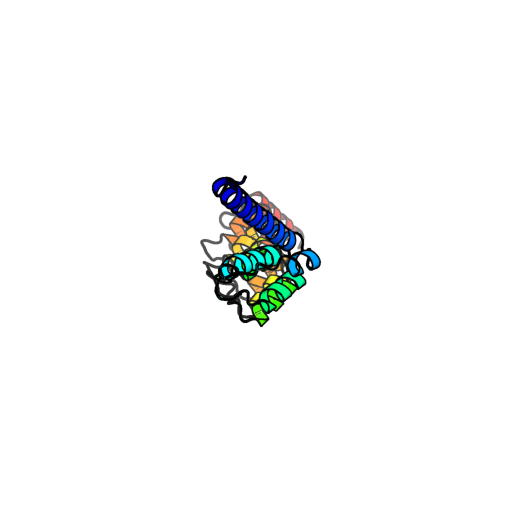175 ? -4.320 -0.577 20.161 1.00 94.88 175 LYS A C 1
ATOM 1361 O O . LYS A 1 175 ? -3.986 0.315 20.937 1.00 94.88 175 LYS A O 1
ATOM 1366 N N . TRP A 1 176 ? -3.788 -0.697 18.948 1.00 94.69 176 TRP A N 1
ATOM 1367 C CA . TRP A 1 176 ? -2.732 0.177 18.443 1.00 94.69 176 TRP A CA 1
ATOM 1368 C C . TRP A 1 176 ? -3.211 1.602 18.192 1.00 94.69 176 TRP A C 1
ATOM 1370 O O . TRP A 1 176 ? -2.530 2.533 18.621 1.00 94.69 176 TRP A O 1
ATOM 1380 N N . ALA A 1 177 ? -4.392 1.794 17.597 1.00 96.62 177 ALA A N 1
ATOM 1381 C CA . ALA A 1 177 ? -4.983 3.129 17.484 1.00 96.62 177 ALA A CA 1
ATOM 1382 C C . ALA A 1 177 ? -5.128 3.791 18.864 1.00 96.62 177 ALA A C 1
ATOM 1384 O O . ALA A 1 177 ? -4.836 4.971 19.044 1.00 96.62 177 ALA A O 1
ATOM 1385 N N . SER A 1 178 ? -5.536 3.014 19.867 1.00 96.06 178 SER A N 1
ATOM 1386 C CA . SER A 1 178 ? -5.742 3.502 21.224 1.00 96.06 178 SER A CA 1
ATOM 1387 C C . SER A 1 178 ? -4.451 3.834 21.977 1.00 96.06 178 SER A C 1
ATOM 1389 O O . SER A 1 178 ? -4.408 4.855 22.671 1.00 96.06 178 SER A O 1
ATOM 1391 N N . ILE A 1 179 ? -3.413 3.002 21.849 1.00 94.19 179 ILE A N 1
ATOM 1392 C CA . ILE A 1 179 ? -2.094 3.226 22.463 1.00 94.19 179 ILE A CA 1
ATOM 1393 C C . ILE A 1 179 ? -1.443 4.486 21.883 1.00 94.19 179 ILE A C 1
ATOM 1395 O O . ILE A 1 179 ? -0.918 5.299 22.640 1.00 94.19 179 ILE A O 1
ATOM 1399 N N . ASN A 1 180 ? -1.553 4.695 20.569 1.00 94.62 180 ASN A N 1
ATOM 1400 C CA . ASN A 1 180 ? -1.018 5.882 19.894 1.00 94.62 180 ASN A CA 1
ATOM 1401 C C . ASN A 1 180 ? -1.936 7.116 20.001 1.00 94.62 180 ASN A C 1
ATOM 1403 O O . ASN A 1 180 ? -1.587 8.204 19.550 1.00 94.62 180 ASN A O 1
ATOM 1407 N N . GLY A 1 181 ? -3.108 6.986 20.632 1.00 95.00 181 GLY A N 1
ATOM 1408 C CA . GLY A 1 181 ? -4.013 8.108 20.877 1.00 95.00 181 GLY A CA 1
ATOM 1409 C C . GLY A 1 181 ? -4.783 8.593 19.644 1.00 95.00 181 GLY A C 1
ATOM 1410 O O . GLY A 1 181 ? -5.248 9.733 19.640 1.00 95.00 181 GLY A O 1
ATOM 1411 N N . HIS A 1 182 ? -4.965 7.750 18.628 1.00 97.56 182 HIS A N 1
ATOM 1412 C CA . HIS A 1 182 ? -5.781 8.023 17.442 1.00 97.56 182 HIS A CA 1
ATOM 1413 C C . HIS A 1 182 ? -7.274 7.860 17.755 1.00 97.56 182 HIS A C 1
ATOM 1415 O O . HIS A 1 182 ? -7.936 6.910 17.339 1.00 97.56 182 HIS A O 1
ATOM 1421 N N . LEU A 1 183 ? -7.798 8.801 18.541 1.00 96.00 183 LEU A N 1
ATOM 1422 C CA . LEU A 1 183 ? -9.135 8.743 19.133 1.00 96.00 183 LEU A CA 1
ATOM 1423 C C . LEU A 1 183 ? -10.266 8.640 18.099 1.00 96.00 183 LEU A C 1
ATOM 1425 O O . LEU A 1 183 ? -11.211 7.888 18.325 1.00 96.00 183 LEU A O 1
ATOM 1429 N N . GLU A 1 184 ? -10.147 9.308 16.948 1.00 97.31 184 GLU A N 1
ATOM 1430 C CA . GLU A 1 184 ? -11.138 9.202 15.864 1.00 97.31 184 GLU A CA 1
ATOM 1431 C C . GLU A 1 184 ? -11.171 7.808 15.230 1.00 97.31 184 GLU A C 1
ATOM 1433 O O . GLU A 1 184 ? -12.246 7.284 14.940 1.00 97.31 184 GLU A O 1
ATOM 1438 N N . VAL A 1 185 ? -10.007 7.167 15.071 1.00 97.94 185 VAL A N 1
ATOM 1439 C CA . VAL A 1 185 ? -9.929 5.776 14.600 1.00 97.94 185 VAL A CA 1
ATOM 1440 C C . VAL A 1 185 ? -10.558 4.844 15.624 1.00 97.94 185 VAL A C 1
ATOM 1442 O O . VAL A 1 185 ? -11.361 3.994 15.255 1.00 97.94 185 VAL A O 1
ATOM 1445 N N . VAL A 1 186 ? -10.262 5.028 16.915 1.00 97.44 186 VAL A N 1
ATOM 1446 C CA . VAL A 1 186 ? -10.893 4.235 17.979 1.00 97.44 186 VAL A CA 1
ATOM 1447 C C . VAL A 1 186 ? -12.412 4.407 17.960 1.00 97.44 186 VAL A C 1
ATOM 1449 O O . VAL A 1 186 ? -13.130 3.411 17.983 1.00 97.44 186 VAL A O 1
ATOM 1452 N N . LYS A 1 187 ? -12.911 5.647 17.889 1.00 96.50 187 LYS A N 1
ATOM 1453 C CA . LYS A 1 187 ? -14.350 5.937 17.826 1.00 96.50 187 LYS A CA 1
ATOM 1454 C C . LYS A 1 187 ? -15.007 5.243 16.638 1.00 96.50 187 LYS A C 1
ATOM 1456 O O . LYS A 1 187 ? -16.054 4.623 16.811 1.00 96.50 187 LYS A O 1
ATOM 1461 N N . TYR A 1 188 ? -14.378 5.308 15.467 1.00 97.94 188 TYR A N 1
ATOM 1462 C CA . TYR A 1 188 ? -14.856 4.611 14.281 1.00 97.94 188 TYR A CA 1
ATOM 1463 C C . TYR A 1 188 ? -14.859 3.089 14.471 1.00 97.94 188 TYR A C 1
ATOM 1465 O O . TYR A 1 188 ? -15.893 2.462 14.297 1.00 97.94 188 TYR A O 1
ATOM 1473 N N . LEU A 1 189 ? -13.752 2.478 14.898 1.00 96.88 189 LEU A N 1
ATOM 1474 C CA . LEU A 1 189 ? -13.682 1.024 15.085 1.00 96.88 189 LEU A CA 1
ATOM 1475 C C . LEU A 1 189 ? -14.718 0.517 16.103 1.00 96.88 189 LEU A C 1
ATOM 1477 O O . LEU A 1 189 ? -15.336 -0.521 15.881 1.00 96.88 189 LEU A O 1
ATOM 1481 N N . VAL A 1 190 ? -14.966 1.265 17.184 1.00 96.38 190 VAL A N 1
ATOM 1482 C CA . VAL A 1 190 ? -16.018 0.940 18.163 1.00 96.38 190 VAL A CA 1
ATOM 1483 C C . VAL A 1 190 ? -17.414 1.042 17.548 1.00 96.38 190 VAL A C 1
ATOM 1485 O O . VAL A 1 190 ? -18.255 0.194 17.839 1.00 96.38 190 VAL A O 1
ATOM 1488 N N . SER A 1 191 ? -17.673 2.024 16.677 1.00 96.25 191 SER A N 1
ATOM 1489 C CA . SER A 1 191 ? -18.960 2.110 15.970 1.00 96.25 191 SER A CA 1
ATOM 1490 C C . SER A 1 191 ? -19.169 0.962 14.979 1.00 96.25 191 SER A C 1
ATOM 1492 O O . SER A 1 191 ? -20.309 0.610 14.695 1.00 96.25 191 SER A O 1
ATOM 1494 N N . GLN A 1 192 ? -18.083 0.342 14.508 1.00 97.12 192 GLN A N 1
ATOM 1495 C CA . GLN A 1 192 ? -18.100 -0.879 13.695 1.00 97.12 192 GLN A CA 1
ATOM 1496 C C . GLN A 1 192 ? -18.123 -2.172 14.535 1.00 97.12 192 GLN A C 1
ATOM 1498 O O . GLN A 1 192 ? -18.016 -3.266 13.988 1.00 97.12 192 GLN A O 1
ATOM 1503 N N . GLY A 1 193 ? -18.262 -2.075 15.862 1.00 93.94 193 GLY A N 1
ATOM 1504 C CA . GLY A 1 193 ? -18.394 -3.231 16.752 1.00 93.94 193 GLY A CA 1
ATOM 1505 C C . GLY A 1 193 ? -17.082 -3.792 17.306 1.00 93.94 193 GLY A C 1
ATOM 1506 O O . GLY A 1 193 ? -17.099 -4.866 17.905 1.00 93.94 193 GLY A O 1
ATOM 1507 N N . ALA A 1 194 ? -15.947 -3.096 17.157 1.00 94.19 194 ALA A N 1
ATOM 1508 C CA . ALA A 1 194 ? -14.705 -3.524 17.800 1.00 94.19 194 ALA A CA 1
ATOM 1509 C C . ALA A 1 194 ? -14.837 -3.490 19.338 1.00 94.19 194 ALA A C 1
ATOM 1511 O O . ALA A 1 194 ? -15.314 -2.495 19.901 1.00 94.19 194 ALA A O 1
ATOM 1512 N N . PRO A 1 195 ? -14.378 -4.536 20.048 1.00 93.38 195 PRO A N 1
ATOM 1513 C CA . PRO A 1 195 ? -14.461 -4.579 21.498 1.00 93.38 195 PRO A CA 1
ATOM 1514 C C . PRO A 1 195 ? -13.527 -3.542 22.126 1.00 93.38 195 PRO A C 1
ATOM 1516 O O . PRO A 1 195 ? -12.364 -3.404 21.752 1.00 93.38 195 PRO A O 1
ATOM 1519 N N . THR A 1 196 ? -13.998 -2.856 23.167 1.00 89.38 196 THR A N 1
ATOM 1520 C CA . THR A 1 196 ? -13.195 -1.881 23.926 1.00 89.38 196 THR A CA 1
ATOM 1521 C C . THR A 1 196 ? -12.299 -2.536 24.985 1.00 89.38 196 THR A C 1
ATOM 1523 O O . THR A 1 196 ? -11.844 -1.877 25.918 1.00 89.38 196 THR A O 1
ATOM 1526 N N . THR A 1 197 ? -12.062 -3.845 24.897 1.00 86.44 197 THR A N 1
ATOM 1527 C CA . THR A 1 197 ? -11.197 -4.575 25.833 1.00 86.44 197 THR A CA 1
ATOM 1528 C C . THR A 1 197 ? -9.734 -4.205 25.602 1.00 86.44 197 THR A C 1
ATOM 1530 O O . THR A 1 197 ? -9.253 -4.285 24.472 1.00 86.44 197 THR A O 1
ATOM 1533 N N . ASN A 1 198 ? -9.005 -3.870 26.669 1.00 80.56 198 ASN A N 1
ATOM 1534 C CA . ASN A 1 198 ? -7.569 -3.551 26.633 1.00 80.56 198 ASN A CA 1
ATOM 1535 C C . ASN A 1 198 ? -7.193 -2.344 25.747 1.00 80.56 198 ASN A C 1
ATOM 1537 O O . ASN A 1 198 ? -6.091 -2.300 25.200 1.00 80.56 198 ASN A O 1
ATOM 1541 N N . ILE A 1 199 ? -8.088 -1.360 25.617 1.00 89.19 199 ILE A N 1
ATOM 1542 C CA . ILE A 1 199 ? -7.770 -0.043 25.042 1.00 89.19 199 ILE A CA 1
ATOM 1543 C C . ILE A 1 199 ? -7.344 0.930 26.162 1.00 89.19 199 ILE A C 1
ATOM 1545 O O . ILE A 1 199 ? -7.668 0.726 27.331 1.00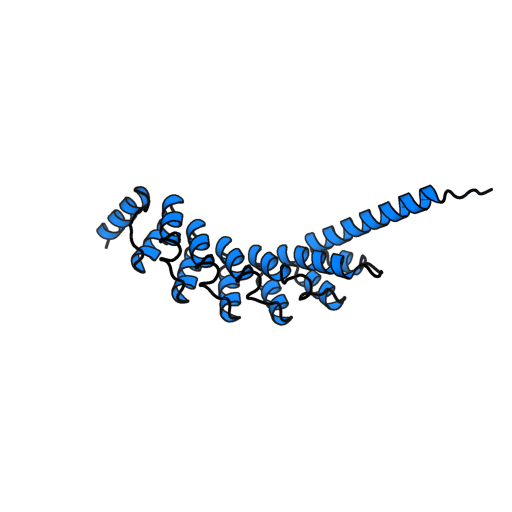 89.19 199 ILE A O 1
ATOM 1549 N N . SER A 1 200 ? -6.599 1.985 25.832 1.00 89.44 200 SER A N 1
ATOM 1550 C CA . SER A 1 200 ? -6.058 2.952 26.795 1.00 89.44 200 SER A CA 1
ATOM 1551 C C . SER A 1 200 ? -7.149 3.696 27.579 1.00 89.44 200 SER A C 1
ATOM 1553 O O . SER A 1 200 ? -8.222 4.004 27.056 1.00 89.44 200 SER A O 1
ATOM 1555 N N . VAL A 1 201 ? -6.852 4.067 28.834 1.00 89.19 201 VAL A N 1
ATOM 1556 C CA . VAL A 1 201 ? -7.763 4.862 29.689 1.00 89.19 201 VAL A CA 1
ATOM 1557 C C . VAL A 1 201 ? -8.157 6.176 29.011 1.00 89.19 201 VAL A C 1
ATOM 1559 O O . VAL A 1 201 ? -9.308 6.596 29.084 1.00 89.19 201 VAL A O 1
ATOM 1562 N N . LYS A 1 202 ? -7.223 6.801 28.281 1.00 89.44 202 LYS A N 1
ATOM 1563 C CA . LYS A 1 202 ? -7.493 8.008 27.488 1.00 89.44 202 LYS A CA 1
ATOM 1564 C C . LYS A 1 202 ? -8.584 7.760 26.444 1.00 89.44 202 LYS A C 1
ATOM 1566 O O . LYS A 1 202 ? -9.500 8.569 26.325 1.00 89.44 202 LYS A O 1
ATOM 1571 N N . ALA A 1 203 ? -8.508 6.645 25.720 1.00 89.88 203 ALA A N 1
ATOM 1572 C CA . ALA A 1 203 ? -9.519 6.280 24.737 1.00 89.88 203 ALA A CA 1
ATOM 1573 C C . ALA A 1 203 ? -10.874 5.948 25.385 1.00 89.88 203 ALA A C 1
ATOM 1575 O O . ALA A 1 203 ? -11.903 6.392 24.884 1.00 89.88 203 ALA A O 1
ATOM 1576 N N . LEU A 1 204 ? -10.890 5.254 26.529 1.00 90.44 204 LEU A N 1
ATOM 1577 C CA . LEU A 1 204 ? -12.124 5.001 27.291 1.00 90.44 204 LEU A CA 1
ATOM 1578 C C . LEU A 1 204 ? -12.797 6.306 27.748 1.00 90.44 204 LEU A C 1
ATOM 1580 O O . LEU A 1 204 ? -14.006 6.482 27.580 1.00 90.44 204 LEU A O 1
ATOM 1584 N N . ASN A 1 205 ? -12.013 7.251 28.270 1.00 90.62 205 ASN A N 1
ATOM 1585 C CA . ASN A 1 205 ? -12.511 8.563 28.677 1.00 90.62 205 ASN A CA 1
ATOM 1586 C C . ASN A 1 205 ? -13.062 9.346 27.479 1.00 90.62 205 ASN A C 1
ATOM 1588 O O . ASN A 1 205 ? -14.142 9.920 27.575 1.00 90.62 205 ASN A O 1
ATOM 1592 N N . TYR A 1 206 ? -12.375 9.308 26.335 1.00 89.50 206 TYR A N 1
ATOM 1593 C CA . TYR A 1 206 ? -12.851 9.942 25.106 1.00 89.50 206 TYR A CA 1
ATOM 1594 C C . TYR A 1 206 ? -14.198 9.371 24.638 1.00 89.50 206 TYR A C 1
ATOM 1596 O O . TYR A 1 206 ? -15.144 10.123 24.418 1.00 89.50 206 TYR A O 1
ATOM 1604 N N . LEU A 1 207 ? -14.325 8.043 24.568 1.00 90.75 207 LEU A N 1
ATOM 1605 C CA . LEU A 1 207 ? -15.573 7.385 24.168 1.00 90.75 207 LEU A CA 1
ATOM 1606 C C . LEU A 1 207 ? -16.726 7.694 25.132 1.00 90.75 207 LEU A C 1
ATOM 1608 O O . LEU A 1 207 ? -17.854 7.910 24.693 1.00 90.75 207 LEU A O 1
ATOM 1612 N N . SER A 1 208 ? -16.460 7.728 26.443 1.00 90.00 208 SER A N 1
ATOM 1613 C CA . SER A 1 208 ? -17.486 8.073 27.436 1.00 90.00 208 SER A CA 1
ATOM 1614 C C . SER A 1 208 ? -17.915 9.539 27.354 1.00 90.00 208 SER A C 1
ATOM 1616 O O . SER A 1 208 ? -19.092 9.828 27.552 1.00 90.00 208 SER A O 1
ATOM 1618 N N . PHE A 1 209 ? -17.001 10.450 27.010 1.00 90.75 209 PHE A N 1
ATOM 1619 C CA . PHE A 1 209 ? -17.329 11.842 26.721 1.00 90.75 209 PHE A CA 1
ATOM 1620 C C . PHE A 1 209 ? -18.205 11.970 25.468 1.00 90.75 209 PHE A C 1
ATOM 1622 O O . PHE A 1 209 ? -19.245 12.618 25.537 1.00 90.75 209 PHE A O 1
ATOM 1629 N N . CYS A 1 210 ? -17.852 11.305 24.360 1.00 87.62 210 CYS A N 1
ATOM 1630 C CA . CYS A 1 210 ? -18.659 11.331 23.134 1.00 87.62 210 CYS A CA 1
ATOM 1631 C C . CYS A 1 210 ? -20.099 10.859 23.373 1.00 87.62 210 CYS A C 1
ATOM 1633 O O . CYS A 1 210 ? -21.027 11.541 22.959 1.00 87.62 210 CYS A O 1
ATOM 1635 N N . LYS A 1 211 ? -20.290 9.758 24.112 1.00 88.31 211 LYS A N 1
ATOM 1636 C CA . LYS A 1 211 ? -21.627 9.227 24.439 1.00 88.31 211 LYS A CA 1
ATOM 1637 C C . LYS A 1 211 ? -22.500 10.171 25.272 1.00 88.31 211 LYS A C 1
ATOM 1639 O O . LYS A 1 211 ? -23.704 9.980 25.315 1.00 88.31 211 LYS A O 1
ATOM 1644 N N . ARG A 1 212 ? -21.915 11.134 25.994 1.00 89.00 212 ARG A N 1
ATOM 1645 C CA . ARG A 1 212 ? -22.670 12.127 26.786 1.00 89.00 212 ARG A CA 1
ATOM 1646 C C . ARG A 1 212 ? -23.139 13.325 25.956 1.00 89.00 212 ARG A C 1
ATOM 1648 O O . ARG A 1 212 ? -23.907 14.129 26.470 1.00 89.00 212 ARG A O 1
ATOM 1655 N N . MET A 1 213 ? -22.611 13.477 24.743 1.00 81.88 213 MET A N 1
ATOM 1656 C CA . MET A 1 213 ? -22.873 14.608 23.848 1.00 81.88 213 MET A CA 1
ATOM 1657 C C . MET A 1 213 ? -23.857 14.259 22.718 1.00 81.88 213 MET A C 1
ATOM 1659 O O . MET A 1 213 ? -24.217 15.150 21.952 1.00 81.88 213 MET A O 1
ATOM 1663 N N . GLU A 1 214 ? -24.237 12.985 22.600 1.00 76.19 214 GLU A N 1
ATOM 1664 C CA . GLU A 1 214 ? -25.263 12.454 21.686 1.00 76.19 214 GLU A CA 1
ATOM 1665 C C . GLU A 1 214 ? -26.628 12.425 22.384 1.00 76.19 214 GLU A C 1
ATOM 1667 O O . GLU A 1 214 ? -27.627 12.771 21.715 1.00 76.19 214 GLU A O 1
#

pLDDT: mean 85.79, std 17.05, range [34.69, 98.81]

Sequence (214 aa):
MESIDIFATEFTENKITNDCYDNFIQSCISGNLEVVKTLVPQGANCHDINNWAVQLASGNGHLEVVKHLVVQGANIQGNDNYSLEWASRGGHLEVVKFLVSKKANVRFNSDGALRFASHNGHLEVVKYLVSQGADVQADNNFAVRWASYMGHLEVVKFLVSQEADIQADNNYAIKWASINGHLEVVKYLVSQGAPTTNISVKALNYLSFCKRME

Radius of gyration: 23.33 Å; chains: 1; bounding box: 84×26×55 Å

Organism: NCBI:txid1070528

Secondary structure (DSSP, 8-state):
-----HHHHHHHHHHHHHHHHHHHHHHHHHT-HHHHHHS---STTHHHHHHHHHHHHHHTT-HHHHHHHHHTT--STTTTTHHHHHHHHTT-HHHHHHHHHTT--TTHHHHHHHHHHHHTT-HHHHHHHHHTT--TTHHHHHHHHHHHHTT-HHHHHHHHHTT--TTHHHHHHHHHHHHTT-HHHHHHHHHTT---TT--HHHHHHHHHHHT--

InterPro domains:
  IPR002110 Ankyrin repeat [PF00023] (54-77)
  IPR002110 Ankyrin repeat [PF00023] (171-195)
  IPR002110 Ankyrin repeat [PF12796] (84-168)
  IPR002110 Ankyrin repeat [PS50088] (49-81)
  IPR002110 Ankyrin repeat [PS50088] (79-111)
  IPR002110 Ankyrin repeat [PS50088] (109-141)
  IPR002110 Ankyrin repeat [PS50088] (139-171)
  IPR002110 Ankyrin repeat [SM00248] (19-48)
  IPR002110 Ankyrin repeat [SM00248] (49-78)
  IPR002110 Ankyrin repeat [SM00248] (79-108)
  IPR002110 Ankyrin repeat [SM00248] (109-138)
  IPR002110 Ankyrin repeat [SM00248] (139-168)
  IPR002110 Ankyrin repeat [SM00248] (169-199)
  IPR036770 Ankyrin repeat-containing domain superfamily [G3DSA:1.25.40.20] (10-110)
  IPR036770 Ankyrin repeat-containing domain superfamily [G3DSA:1.25.40.20] (111-208)
  IPR036770 Ankyrin repeat-containing domain superfamily [SSF48403] (13-202)